Protein AF-Q1XD12-F1 (afdb_monomer_lite)

Radius of gyration: 28.05 Å; chains: 1; bounding box: 51×46×85 Å

Structure (mmCIF, N/CA/C/O backbone):
data_AF-Q1XD12-F1
#
_entry.id   AF-Q1XD12-F1
#
loop_
_atom_site.group_PDB
_atom_site.id
_atom_site.type_symbol
_atom_site.label_atom_id
_atom_site.label_alt_id
_atom_site.label_comp_id
_atom_site.label_asym_id
_atom_site.label_entity_id
_atom_site.label_seq_id
_atom_site.pdbx_PDB_ins_code
_atom_site.Cartn_x
_atom_site.Cartn_y
_atom_site.Cartn_z
_atom_site.occupancy
_atom_site.B_iso_or_equiv
_atom_site.auth_seq_id
_atom_site.auth_comp_id
_atom_site.auth_asym_id
_atom_site.auth_atom_id
_atom_site.pdbx_PDB_model_num
ATOM 1 N N . ASN A 1 1 ? -24.738 0.005 0.918 1.00 42.16 1 ASN A N 1
ATOM 2 C CA . ASN A 1 1 ? -23.272 0.077 1.083 1.00 42.16 1 ASN A CA 1
ATOM 3 C C . ASN A 1 1 ? -22.663 -1.077 0.315 1.00 42.16 1 ASN A C 1
ATOM 5 O O . ASN A 1 1 ? -23.170 -2.178 0.448 1.00 42.16 1 ASN A O 1
ATOM 9 N N . ASP A 1 2 ? -21.717 -0.746 -0.562 1.00 50.22 2 ASP A N 1
ATOM 10 C CA . ASP A 1 2 ? -21.024 -1.554 -1.585 1.00 50.22 2 ASP A CA 1
ATOM 11 C C . ASP A 1 2 ? -21.003 -3.092 -1.350 1.00 50.22 2 ASP A C 1
ATOM 13 O O . ASP A 1 2 ? -20.611 -3.512 -0.262 1.00 50.22 2 ASP A O 1
ATOM 17 N N . PRO A 1 3 ? -21.383 -3.948 -2.330 1.00 62.28 3 PRO A N 1
ATOM 18 C CA . PRO A 1 3 ? -21.314 -5.414 -2.201 1.00 62.28 3 PRO A CA 1
ATOM 19 C C . PRO A 1 3 ? -19.886 -5.969 -2.064 1.00 62.28 3 PRO A C 1
ATOM 21 O O . PRO A 1 3 ? -19.708 -7.170 -1.856 1.00 62.28 3 PRO A O 1
ATOM 24 N N . ASN A 1 4 ? -18.859 -5.132 -2.209 1.00 75.38 4 ASN A N 1
ATOM 25 C CA . ASN A 1 4 ? -17.476 -5.579 -2.214 1.00 75.38 4 ASN A CA 1
ATOM 26 C C . ASN A 1 4 ? -16.877 -5.664 -0.804 1.00 75.38 4 ASN A C 1
ATOM 28 O O . ASN A 1 4 ? -16.949 -4.736 0.002 1.00 75.38 4 ASN A O 1
ATOM 32 N N . ARG A 1 5 ? -16.224 -6.797 -0.531 1.00 88.25 5 ARG A N 1
ATOM 33 C CA . ARG A 1 5 ? -15.469 -7.061 0.698 1.00 88.25 5 ARG A CA 1
ATOM 34 C C . ARG A 1 5 ? -14.376 -6.007 0.907 1.00 88.25 5 ARG A C 1
ATOM 36 O O . ARG A 1 5 ? -13.633 -5.684 -0.018 1.00 88.25 5 ARG A O 1
ATOM 43 N N . THR A 1 6 ? -14.248 -5.512 2.135 1.00 92.88 6 THR A N 1
ATOM 44 C CA . THR A 1 6 ? -13.215 -4.542 2.530 1.00 92.88 6 THR A CA 1
ATOM 45 C C . THR A 1 6 ? -12.466 -5.028 3.766 1.00 92.88 6 THR A C 1
ATOM 47 O O . THR A 1 6 ? -13.024 -5.760 4.581 1.00 92.88 6 THR A O 1
ATOM 50 N N . ILE A 1 7 ? -11.220 -4.572 3.938 1.00 94.69 7 ILE A N 1
ATOM 51 C CA . ILE A 1 7 ? -10.398 -4.884 5.121 1.00 94.69 7 ILE A CA 1
ATOM 52 C C . ILE A 1 7 ? -11.093 -4.442 6.417 1.00 94.69 7 ILE A C 1
ATOM 54 O O . ILE A 1 7 ? -11.079 -5.160 7.409 1.00 94.69 7 ILE A O 1
ATOM 58 N N . GLU A 1 8 ? -11.744 -3.276 6.406 1.00 93.81 8 GLU A N 1
ATOM 59 C CA . GLU A 1 8 ? -12.495 -2.793 7.568 1.00 93.81 8 GLU A CA 1
ATOM 60 C C . GLU A 1 8 ? -13.734 -3.625 7.865 1.00 93.81 8 GLU A C 1
ATOM 62 O O . GLU A 1 8 ? -14.051 -3.815 9.032 1.00 93.81 8 GLU A O 1
ATOM 67 N N . GLY A 1 9 ? -14.432 -4.110 6.834 1.00 93.50 9 GLY A N 1
ATOM 68 C CA . GLY A 1 9 ? -15.583 -4.988 7.016 1.00 93.50 9 GLY A CA 1
ATOM 69 C C . GLY A 1 9 ? -15.190 -6.288 7.715 1.00 93.50 9 GLY A C 1
ATOM 70 O O . GLY A 1 9 ? -15.856 -6.687 8.667 1.00 93.50 9 GLY A O 1
ATOM 71 N N . ASP A 1 10 ? -14.077 -6.897 7.295 1.00 95.69 10 ASP A N 1
ATOM 72 C CA . ASP A 1 10 ? -13.543 -8.111 7.924 1.00 95.69 10 ASP A CA 1
ATOM 73 C C . ASP A 1 10 ? -13.095 -7.850 9.370 1.00 95.69 10 ASP A C 1
ATOM 75 O O . ASP A 1 10 ? -13.451 -8.607 10.270 1.00 95.69 10 ASP A O 1
ATOM 79 N N . LEU A 1 11 ? -12.372 -6.750 9.616 1.00 96.44 11 LEU A N 1
ATOM 80 C CA . LEU A 1 11 ? -11.939 -6.367 10.965 1.00 96.44 11 LEU A CA 1
ATOM 81 C C . LEU A 1 11 ? -13.118 -6.080 11.888 1.00 96.44 11 LEU A C 1
ATOM 83 O O . LEU A 1 11 ? -13.146 -6.554 13.019 1.00 96.44 11 LEU A O 1
ATOM 87 N N . PHE A 1 12 ? -14.104 -5.324 11.410 1.00 96.06 12 PHE A N 1
ATOM 88 C CA . PHE A 1 12 ? -15.275 -4.978 12.201 1.00 96.06 12 PHE A CA 1
ATOM 89 C C . PHE A 1 12 ? -16.089 -6.214 12.573 1.00 96.06 12 PHE A C 1
ATOM 91 O O . PHE A 1 12 ? -16.478 -6.354 13.730 1.00 96.06 12 PHE A O 1
ATOM 98 N N . ARG A 1 13 ? -16.284 -7.137 11.623 1.00 95.62 13 ARG A N 1
ATOM 99 C CA . ARG A 1 13 ? -16.932 -8.423 11.889 1.00 95.62 13 ARG A CA 1
ATOM 100 C C . ARG A 1 13 ? -16.155 -9.234 12.924 1.00 95.62 13 ARG A C 1
ATOM 102 O O . ARG A 1 13 ? -16.757 -9.660 13.899 1.00 95.62 13 ARG A O 1
ATOM 109 N N . ALA A 1 14 ? -14.835 -9.356 12.779 1.00 96.81 14 ALA A N 1
ATOM 110 C CA . ALA A 1 14 ? -14.008 -10.056 13.760 1.00 96.81 14 ALA A CA 1
ATOM 111 C C . ALA A 1 14 ? -14.145 -9.444 15.166 1.00 96.81 14 ALA A C 1
ATOM 113 O O . ALA A 1 14 ? -14.306 -10.173 16.137 1.00 96.81 14 ALA A O 1
ATOM 114 N N . PHE A 1 15 ? -14.166 -8.111 15.290 1.00 96.44 15 PHE A N 1
ATOM 115 C CA . PHE A 1 15 ? -14.375 -7.458 16.586 1.00 96.44 15 PHE A CA 1
ATOM 116 C C . PHE A 1 15 ? -15.761 -7.733 17.187 1.00 96.44 15 PHE A C 1
ATOM 118 O O . PHE A 1 15 ? -15.878 -7.811 18.409 1.00 96.44 15 PHE A O 1
ATOM 125 N N . VAL A 1 16 ? -16.807 -7.861 16.367 1.00 95.69 16 VAL A N 1
ATOM 126 C CA . VAL A 1 16 ? -18.150 -8.259 16.823 1.00 95.69 16 VAL A CA 1
ATOM 127 C C . VAL A 1 16 ? -18.140 -9.717 17.284 1.00 95.69 16 VAL A C 1
ATOM 129 O O . VAL A 1 16 ? -18.525 -9.995 18.418 1.00 95.69 16 VAL A O 1
ATOM 132 N N . ASP A 1 17 ? -17.625 -10.625 16.455 1.00 95.31 17 ASP A N 1
ATOM 133 C CA . ASP A 1 17 ? -17.630 -12.072 16.703 1.00 95.31 17 ASP A CA 1
ATOM 134 C C . ASP A 1 17 ? -16.838 -12.450 17.967 1.00 95.31 17 ASP A C 1
ATOM 136 O O . ASP A 1 17 ? -17.184 -13.392 18.683 1.00 95.31 17 ASP A O 1
ATOM 140 N N . THR A 1 18 ? -15.795 -11.686 18.304 1.00 95.56 18 THR A N 1
ATOM 141 C CA . THR A 1 18 ? -14.999 -11.911 19.519 1.00 95.56 18 THR A CA 1
ATOM 142 C C . THR A 1 18 ? -15.535 -11.193 20.757 1.00 95.56 18 THR A C 1
ATOM 144 O O . THR A 1 18 ? -14.944 -11.316 21.833 1.00 95.56 18 THR A O 1
ATOM 147 N N . GLY A 1 19 ? -16.633 -10.442 20.636 1.00 94.25 19 GLY A N 1
ATOM 148 C CA . GLY A 1 19 ? -17.222 -9.656 21.724 1.00 94.25 19 GLY A CA 1
ATOM 149 C C . GLY A 1 19 ?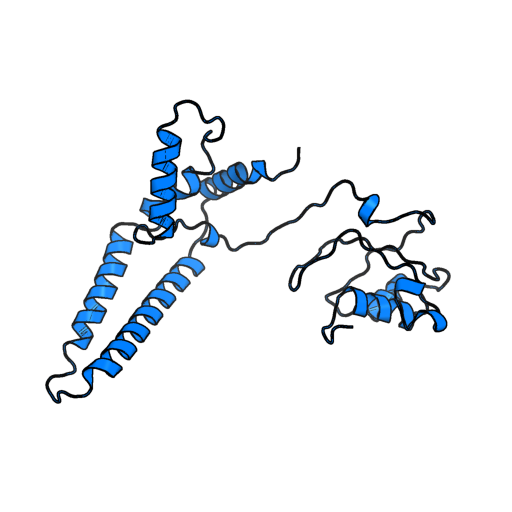 -16.466 -8.365 22.055 1.00 94.25 19 GLY A C 1
ATOM 150 O O . GLY A 1 19 ? -16.684 -7.779 23.113 1.00 94.25 19 GLY A O 1
ATOM 151 N N . GLY A 1 20 ? -15.580 -7.906 21.167 1.00 94.50 20 GLY A N 1
ATOM 152 C CA . GLY A 1 20 ? -14.931 -6.598 21.271 1.00 94.50 20 GLY A CA 1
ATOM 153 C C . GLY A 1 20 ? -15.879 -5.436 20.948 1.00 94.50 20 GLY A C 1
ATOM 154 O O . GLY A 1 20 ? -15.651 -4.310 21.390 1.00 94.50 20 GLY A O 1
ATOM 155 N N . ILE A 1 21 ? -16.968 -5.693 20.219 1.00 95.75 21 ILE A N 1
ATOM 156 C CA . ILE A 1 21 ? -18.039 -4.734 19.929 1.00 95.75 21 ILE A CA 1
ATOM 157 C C . ILE A 1 21 ? -19.368 -5.316 20.405 1.00 95.75 21 ILE A C 1
ATOM 159 O O . ILE A 1 21 ? -19.698 -6.458 20.105 1.00 95.75 21 ILE A O 1
ATOM 163 N N . ALA A 1 22 ? -20.138 -4.514 21.144 1.00 92.69 22 ALA A N 1
ATOM 164 C CA . ALA A 1 22 ? -21.465 -4.910 21.603 1.00 92.69 22 ALA A CA 1
ATOM 165 C C . ALA A 1 22 ? -22.422 -5.141 20.423 1.00 92.69 22 ALA A C 1
ATOM 167 O O . ALA A 1 22 ? -22.413 -4.373 19.462 1.00 92.69 22 ALA A O 1
ATOM 168 N N . GLU A 1 23 ? -23.314 -6.123 20.549 1.00 92.12 23 GLU A N 1
ATOM 169 C CA . GLU A 1 23 ? -24.278 -6.511 19.508 1.00 92.12 23 GLU A CA 1
ATOM 170 C C . GLU A 1 23 ? -25.138 -5.333 19.014 1.00 92.12 23 GLU A C 1
ATOM 172 O O . GLU A 1 23 ? -25.340 -5.163 17.816 1.00 92.12 23 GLU A O 1
ATOM 177 N N . MET A 1 24 ? -25.538 -4.425 19.912 1.00 94.31 24 MET A N 1
ATOM 178 C CA . MET A 1 24 ? -26.285 -3.205 19.555 1.00 94.31 24 MET A CA 1
ATOM 179 C C . MET A 1 24 ? -25.536 -2.227 18.630 1.00 94.31 24 MET A C 1
ATOM 181 O O . MET A 1 24 ? -26.151 -1.326 18.055 1.00 94.31 24 MET A O 1
ATOM 185 N N . ASN A 1 25 ? -24.214 -2.378 18.519 1.00 94.94 25 ASN A N 1
ATOM 186 C CA . ASN A 1 25 ? -23.343 -1.574 17.667 1.00 94.94 25 ASN A CA 1
ATOM 187 C C . ASN A 1 25 ? -22.850 -2.350 16.434 1.00 94.94 25 ASN A C 1
ATOM 189 O O . ASN A 1 25 ? -22.105 -1.782 15.640 1.00 94.94 25 ASN A O 1
ATOM 193 N N . ALA A 1 26 ? -23.222 -3.625 16.276 1.00 93.50 26 ALA A N 1
ATOM 194 C CA . ALA A 1 26 ? -22.682 -4.519 15.249 1.00 93.50 26 ALA A CA 1
ATOM 195 C C . ALA A 1 26 ? -23.167 -4.215 13.818 1.00 93.50 26 ALA A C 1
ATOM 197 O O . ALA A 1 26 ? -22.613 -4.727 12.848 1.00 93.50 26 ALA A O 1
ATOM 198 N N . ASP A 1 27 ? -24.193 -3.385 13.668 1.00 92.50 27 ASP A N 1
ATOM 199 C CA . ASP A 1 27 ? -24.810 -3.022 12.392 1.00 92.50 27 ASP A CA 1
ATOM 200 C C . ASP A 1 27 ? -24.139 -1.822 11.700 1.00 92.50 27 ASP A C 1
ATOM 202 O O . ASP A 1 27 ? -24.200 -1.713 10.474 1.00 92.50 27 ASP A O 1
ATOM 206 N N . ASP A 1 28 ? -23.486 -0.927 12.451 1.00 91.06 28 ASP A N 1
ATOM 207 C CA . ASP A 1 28 ? -22.822 0.257 11.892 1.00 91.06 28 ASP A CA 1
ATOM 208 C C . ASP A 1 28 ? -21.490 0.576 12.604 1.00 91.06 28 ASP A C 1
ATOM 210 O O . ASP A 1 28 ? -21.491 1.020 13.759 1.00 91.06 28 ASP A O 1
ATOM 214 N N . PRO A 1 29 ? -20.340 0.485 11.901 1.00 91.62 29 PRO A N 1
ATOM 215 C CA . PRO A 1 29 ? -19.032 0.870 12.432 1.00 91.62 29 PRO A CA 1
ATOM 216 C C . PRO A 1 29 ? -18.934 2.290 12.988 1.00 91.62 29 PRO A C 1
ATOM 218 O O . PRO A 1 29 ? -18.086 2.572 13.846 1.00 91.62 29 PRO A O 1
ATOM 221 N N . LYS A 1 30 ? -19.806 3.203 12.549 1.00 91.62 30 LYS A N 1
ATOM 222 C CA . LYS A 1 30 ? -19.863 4.568 13.082 1.00 91.62 30 LYS A CA 1
ATOM 223 C C . LYS A 1 30 ? -20.296 4.600 14.546 1.00 91.62 30 LYS A C 1
ATOM 225 O O . LYS A 1 30 ? -19.805 5.458 15.282 1.00 91.62 30 LYS A O 1
ATOM 230 N N . LYS A 1 31 ? -21.126 3.654 15.004 1.00 94.62 31 LYS A N 1
ATOM 231 C CA . LYS A 1 31 ? -21.544 3.552 16.417 1.00 94.62 31 LYS A CA 1
ATOM 232 C C . LYS A 1 31 ? -20.355 3.285 17.344 1.00 94.62 31 LYS A C 1
ATOM 234 O O . LYS A 1 31 ? -20.288 3.836 18.442 1.00 94.62 31 LYS A O 1
ATOM 239 N N . SER A 1 32 ? -19.350 2.564 16.848 1.00 94.62 32 SER A N 1
ATOM 240 C CA . SER A 1 32 ? -18.081 2.312 17.547 1.00 94.62 32 SER A CA 1
ATOM 241 C C . SER A 1 32 ? -16.990 3.340 17.230 1.00 94.62 32 SER A C 1
ATOM 243 O O . SER A 1 32 ? -15.851 3.182 17.662 1.00 94.62 32 SER A O 1
ATOM 245 N N . SER A 1 33 ? -17.318 4.426 16.519 1.00 93.94 33 SER A N 1
ATOM 246 C CA . SER A 1 33 ? -16.378 5.501 16.168 1.00 93.94 33 SER A CA 1
ATOM 247 C C . SER A 1 33 ? -15.138 5.009 15.403 1.00 93.94 33 SER A C 1
ATOM 249 O O . SER A 1 33 ? -14.038 5.512 15.636 1.00 93.94 33 SER A O 1
ATOM 251 N N . LEU A 1 34 ? -15.310 4.037 14.496 1.00 94.94 34 LEU A N 1
ATOM 252 C CA . LEU A 1 34 ? -14.207 3.489 13.705 1.00 94.94 34 LEU A CA 1
ATOM 253 C C . LEU A 1 34 ? -13.581 4.563 12.797 1.00 94.94 34 LEU A C 1
ATOM 255 O O . LEU A 1 34 ? -14.244 5.163 11.950 1.00 94.94 34 LEU A O 1
ATOM 259 N N . ASN A 1 35 ? -12.283 4.794 12.972 1.00 94.88 35 ASN A N 1
ATOM 260 C CA . ASN A 1 35 ? -11.436 5.691 12.193 1.00 94.88 35 ASN A CA 1
ATOM 261 C C . ASN A 1 35 ? -10.139 4.978 11.786 1.00 94.88 35 ASN A C 1
ATOM 263 O O . ASN A 1 35 ? -9.759 3.966 12.364 1.00 94.88 35 ASN A O 1
ATOM 267 N N . ARG A 1 36 ? -9.437 5.538 10.796 1.00 94.88 36 ARG A N 1
ATOM 268 C CA . ARG A 1 36 ? -8.236 4.956 10.168 1.00 94.88 36 ARG A CA 1
ATOM 269 C C . ARG A 1 36 ? -7.196 6.030 9.852 1.00 94.88 36 ARG A C 1
ATOM 271 O O . ARG A 1 36 ? -7.580 7.120 9.414 1.00 94.88 36 ARG A O 1
ATOM 278 N N . ALA A 1 37 ? -5.912 5.716 10.003 1.00 96.31 37 ALA A N 1
ATOM 279 C CA . ALA A 1 37 ? -4.811 6.601 9.619 1.00 96.31 37 ALA A CA 1
ATOM 280 C C . ALA A 1 37 ? -4.762 6.815 8.103 1.00 96.31 37 ALA A C 1
ATOM 282 O O . ALA A 1 37 ? -4.677 7.956 7.638 1.00 96.31 37 ALA A O 1
ATOM 283 N N . ALA A 1 38 ? -4.866 5.723 7.340 1.00 94.81 38 ALA A N 1
ATOM 284 C CA . ALA A 1 38 ? -4.830 5.727 5.884 1.00 94.81 38 ALA A CA 1
ATOM 285 C C . ALA A 1 38 ? -6.038 4.990 5.289 1.00 94.81 38 ALA A C 1
ATOM 287 O O . ALA A 1 38 ? -6.487 3.960 5.804 1.00 94.81 38 ALA A O 1
ATOM 288 N N . ARG A 1 39 ? -6.566 5.535 4.189 1.00 93.12 39 ARG A N 1
ATOM 289 C CA . ARG A 1 39 ? -7.458 4.806 3.282 1.00 93.12 39 ARG A CA 1
ATOM 290 C C . ARG A 1 39 ? -6.576 4.245 2.173 1.00 93.12 39 ARG A C 1
ATOM 292 O O . ARG A 1 39 ? -5.845 5.015 1.563 1.00 93.12 39 ARG A O 1
ATOM 299 N N . THR A 1 40 ? -6.622 2.938 1.964 1.00 93.25 40 THR A N 1
ATOM 300 C CA . THR A 1 40 ? -5.904 2.267 0.880 1.00 93.25 40 THR A CA 1
ATOM 301 C C . THR A 1 40 ? -6.877 1.963 -0.247 1.00 93.25 40 THR A C 1
ATOM 303 O O . THR A 1 40 ? -8.023 1.578 0.008 1.00 93.25 40 THR A O 1
ATOM 306 N N . ASP A 1 41 ? -6.427 2.150 -1.483 1.00 92.25 41 ASP A N 1
ATOM 307 C CA . ASP A 1 41 ? -7.223 1.819 -2.659 1.00 92.25 41 ASP A CA 1
ATOM 308 C C . ASP A 1 41 ? -7.314 0.302 -2.863 1.00 92.25 41 ASP A C 1
ATOM 310 O O . ASP A 1 41 ? -6.639 -0.506 -2.214 1.00 92.25 41 ASP A O 1
ATOM 314 N N . ARG A 1 42 ? -8.186 -0.106 -3.784 1.00 90.38 42 ARG A N 1
ATOM 315 C CA . ARG A 1 42 ? -8.375 -1.514 -4.129 1.00 90.38 42 ARG A CA 1
ATOM 316 C C . ARG A 1 42 ? -7.060 -2.126 -4.624 1.00 90.38 42 ARG A C 1
ATOM 318 O O . ARG A 1 42 ? -6.464 -1.632 -5.572 1.00 90.38 42 ARG A O 1
ATOM 325 N N . GLY A 1 43 ? -6.665 -3.246 -4.019 1.00 90.81 43 GLY A N 1
ATOM 326 C CA . GLY A 1 43 ? -5.441 -3.974 -4.374 1.00 90.81 43 GLY A CA 1
ATOM 327 C C . GLY A 1 43 ? -4.171 -3.457 -3.693 1.00 90.81 43 GLY A C 1
ATOM 328 O O . GLY A 1 43 ? -3.123 -4.070 -3.852 1.00 90.81 43 GLY A O 1
ATOM 329 N N . VAL A 1 44 ? -4.252 -2.377 -2.909 1.00 94.81 44 VAL A N 1
ATOM 330 C CA . VAL A 1 44 ? -3.115 -1.862 -2.138 1.00 94.81 44 VAL A CA 1
ATOM 331 C C . VAL A 1 44 ? -2.962 -2.650 -0.835 1.00 94.81 44 VAL A C 1
ATOM 333 O O . VAL A 1 44 ? -3.930 -2.869 -0.103 1.00 94.81 44 VAL A O 1
ATOM 336 N N . HIS A 1 45 ? -1.727 -3.050 -0.538 1.00 94.62 45 HIS A N 1
ATOM 337 C CA . HIS A 1 45 ? -1.353 -3.704 0.713 1.00 94.62 45 HIS A CA 1
ATOM 338 C C . HIS A 1 45 ? -0.986 -2.677 1.791 1.00 94.62 45 HIS A C 1
ATOM 340 O O . HIS A 1 45 ? -0.645 -1.534 1.495 1.00 94.62 45 HIS A O 1
ATOM 346 N N . ALA A 1 46 ? -1.015 -3.097 3.054 1.00 95.75 46 ALA A N 1
ATOM 347 C CA . ALA A 1 46 ? -0.502 -2.305 4.162 1.00 95.75 46 ALA A CA 1
ATOM 348 C C . ALA A 1 46 ? 0.239 -3.221 5.136 1.00 95.75 46 ALA A C 1
ATOM 350 O O . ALA A 1 46 ? -0.374 -4.103 5.732 1.00 95.75 46 ALA A O 1
ATOM 351 N N . ALA A 1 47 ? 1.543 -2.994 5.305 1.00 94.12 47 ALA A N 1
ATOM 352 C CA . ALA A 1 47 ? 2.319 -3.674 6.341 1.00 94.12 47 ALA A CA 1
ATOM 353 C C . ALA A 1 47 ? 1.876 -3.219 7.741 1.00 94.12 47 ALA A C 1
ATOM 355 O O . ALA A 1 47 ? 1.710 -4.032 8.645 1.00 94.12 47 ALA A O 1
ATOM 356 N N . CYS A 1 48 ? 1.619 -1.915 7.894 1.00 93.25 48 CYS A N 1
ATOM 357 C CA . CYS A 1 48 ? 1.091 -1.323 9.114 1.00 93.25 48 CYS A CA 1
ATOM 358 C C . CYS A 1 48 ? 0.066 -0.240 8.764 1.00 93.25 48 CYS A C 1
ATOM 360 O O . CYS A 1 48 ? 0.367 0.718 8.053 1.00 93.25 48 CYS A O 1
ATOM 362 N N . ASN A 1 49 ? -1.158 -0.390 9.266 1.00 95.81 49 ASN A N 1
ATOM 363 C CA . ASN A 1 49 ? -2.163 0.666 9.277 1.00 95.81 49 ASN A CA 1
ATOM 364 C C . ASN A 1 49 ? -2.719 0.775 10.697 1.00 95.81 49 ASN A C 1
ATOM 366 O O . ASN A 1 49 ? -2.799 -0.218 11.418 1.00 95.81 49 ASN A O 1
ATOM 370 N N . VAL A 1 50 ? -3.111 1.981 11.092 1.00 96.75 50 VAL A N 1
ATOM 371 C CA . VAL A 1 50 ? -3.609 2.259 12.439 1.00 96.75 50 VAL A CA 1
ATOM 372 C C . VAL A 1 50 ? -5.092 2.571 12.365 1.00 96.75 50 VAL A C 1
ATOM 374 O O . VAL A 1 50 ? -5.525 3.459 11.627 1.00 96.75 50 VAL A O 1
ATOM 377 N N . LEU A 1 51 ? -5.868 1.849 13.163 1.00 96.38 51 LEU A N 1
ATOM 378 C CA . LEU A 1 51 ? -7.296 2.064 13.349 1.00 96.38 51 LEU A CA 1
ATOM 379 C C . LEU A 1 51 ? -7.538 2.586 14.764 1.00 96.38 51 LEU A C 1
ATOM 381 O O . LEU A 1 51 ? -6.813 2.237 15.693 1.00 96.38 51 LEU A O 1
ATOM 385 N N . SER A 1 52 ? -8.572 3.403 14.937 1.00 96.56 52 SER A N 1
ATOM 386 C CA . SER A 1 52 ? -9.116 3.706 16.259 1.00 96.56 52 SER A CA 1
ATOM 387 C C . SER A 1 52 ? -10.602 3.416 16.280 1.00 96.56 52 SER A C 1
ATOM 389 O O . SER A 1 52 ? -11.308 3.654 15.306 1.00 96.56 52 SER A O 1
ATOM 391 N N . LEU A 1 53 ? -11.068 2.860 17.389 1.00 96.38 53 LEU A N 1
ATOM 392 C CA . LEU A 1 53 ? -12.464 2.541 17.636 1.00 96.38 53 LEU A CA 1
ATOM 393 C C . LEU A 1 53 ? -12.670 2.345 19.137 1.00 96.38 53 LEU A C 1
ATOM 395 O O . LEU A 1 53 ? -11.716 2.170 19.897 1.00 96.38 53 LEU A O 1
ATOM 399 N N . LYS A 1 54 ? -13.927 2.365 19.565 1.00 94.88 54 LYS A N 1
ATOM 400 C CA . LYS A 1 54 ? -14.323 1.957 20.910 1.00 94.88 54 LYS A CA 1
ATOM 401 C C . LYS A 1 54 ? -14.452 0.438 20.924 1.00 94.88 54 LYS A C 1
ATOM 403 O O . LYS A 1 54 ? -15.278 -0.108 20.198 1.00 94.88 54 LYS A O 1
ATOM 408 N N . LEU A 1 55 ? -13.631 -0.205 21.745 1.00 94.69 55 LEU A N 1
ATOM 409 C CA . LEU A 1 55 ? -13.571 -1.654 21.897 1.00 94.69 55 LEU A CA 1
ATOM 410 C C . LEU A 1 55 ? -13.756 -2.012 23.376 1.00 94.69 55 LEU A C 1
ATOM 412 O O . LEU A 1 55 ? -13.264 -1.294 24.248 1.00 94.69 55 LEU A O 1
ATOM 416 N N . ILE A 1 56 ? -14.451 -3.112 23.643 1.00 94.56 56 ILE A N 1
ATOM 417 C CA . ILE A 1 56 ? -14.511 -3.769 24.951 1.00 94.56 56 ILE A CA 1
ATOM 418 C C . ILE A 1 56 ? -13.233 -4.603 25.067 1.00 94.56 56 ILE A C 1
ATOM 420 O O . ILE A 1 56 ? -13.061 -5.565 24.322 1.00 94.56 56 ILE A O 1
ATOM 424 N N . ILE A 1 57 ? -12.310 -4.201 25.940 1.00 90.50 57 ILE A N 1
ATOM 425 C CA . ILE A 1 57 ? -10.945 -4.763 26.011 1.00 90.50 57 ILE A CA 1
ATOM 426 C C . ILE A 1 57 ? -10.735 -5.694 27.205 1.00 90.50 57 ILE A C 1
ATOM 428 O O . ILE A 1 57 ? -9.686 -6.315 27.325 1.00 90.50 57 ILE A O 1
ATOM 432 N N . GLU A 1 58 ? -11.722 -5.799 28.089 1.00 88.44 58 GLU A N 1
ATOM 433 C CA . GLU A 1 58 ? -11.674 -6.595 29.315 1.00 88.44 58 GLU A CA 1
ATOM 434 C C . GLU A 1 58 ? -11.776 -8.108 29.050 1.00 88.44 58 GLU A C 1
ATOM 436 O O . GLU A 1 58 ? -11.626 -8.915 29.966 1.00 88.44 58 GLU A O 1
ATOM 441 N N . GLN A 1 59 ? -12.029 -8.503 27.799 1.00 82.69 59 GLN A N 1
ATOM 442 C CA . GLN A 1 59 ? -12.107 -9.901 27.391 1.00 82.69 59 GLN A CA 1
ATOM 443 C C . GLN A 1 59 ? -10.713 -10.554 27.417 1.00 82.69 59 GLN A C 1
ATOM 445 O O . GLN A 1 59 ? -9.770 -10.004 26.837 1.00 82.69 59 GLN A O 1
ATOM 450 N N . PRO A 1 60 ? -10.557 -11.743 28.026 1.00 88.00 60 PRO A N 1
ATOM 451 C CA . PRO A 1 60 ? -9.284 -12.452 28.017 1.00 88.00 60 PRO A CA 1
ATOM 452 C C . PRO A 1 60 ? -8.891 -12.826 26.584 1.00 88.00 60 PRO A C 1
ATOM 454 O O . PRO A 1 60 ? -9.740 -13.216 25.776 1.00 88.00 60 PRO A O 1
ATOM 457 N N . ASN A 1 61 ? -7.596 -12.707 26.279 1.00 92.88 61 ASN A N 1
ATOM 458 C CA . ASN A 1 61 ? -6.991 -13.100 25.001 1.00 92.88 61 ASN A CA 1
ATOM 459 C C . ASN A 1 61 ? -7.679 -12.496 23.764 1.00 92.88 61 ASN A C 1
ATOM 461 O O . ASN A 1 61 ? -7.721 -13.103 22.695 1.00 92.88 61 ASN A O 1
ATOM 465 N N . LEU A 1 62 ? -8.232 -11.284 23.893 1.00 93.19 62 LEU A N 1
ATOM 466 C CA . LEU A 1 62 ? -8.997 -10.638 22.826 1.00 93.19 62 LEU A CA 1
ATOM 467 C C . LEU A 1 62 ? -8.209 -10.537 21.510 1.00 93.19 62 LEU A C 1
ATOM 469 O O . LEU A 1 62 ? -8.758 -10.808 20.448 1.00 93.19 62 LEU A O 1
ATOM 473 N N . LEU A 1 63 ? -6.922 -10.183 21.576 1.00 95.62 63 LEU A N 1
ATOM 474 C CA . LEU A 1 63 ? -6.064 -10.049 20.396 1.00 95.62 63 LEU A CA 1
ATOM 475 C C . LEU A 1 63 ? -5.906 -11.369 19.623 1.00 95.62 63 LEU A C 1
ATOM 477 O O . LEU A 1 63 ? -5.966 -11.373 18.395 1.00 95.62 63 LEU A O 1
ATOM 481 N N . GLU A 1 64 ? -5.707 -12.476 20.336 1.00 97.00 64 GLU A N 1
ATOM 482 C CA . GLU A 1 64 ? -5.551 -13.811 19.748 1.00 97.00 64 GLU A CA 1
ATOM 483 C C . GLU A 1 64 ? -6.852 -14.236 19.069 1.00 97.00 64 GLU A C 1
ATOM 485 O O . GLU A 1 64 ? -6.855 -14.536 17.878 1.00 97.00 64 GLU A O 1
ATOM 490 N N . ARG A 1 65 ? -7.977 -14.109 19.780 1.00 97.12 65 ARG A N 1
ATOM 491 C CA . ARG A 1 65 ? -9.312 -14.430 19.259 1.00 97.12 65 ARG A CA 1
ATOM 492 C C . ARG A 1 65 ? -9.674 -13.604 18.023 1.00 97.12 65 ARG A C 1
ATOM 494 O O . ARG A 1 65 ? -10.280 -14.125 17.092 1.00 97.12 65 ARG A O 1
ATOM 501 N N . ILE A 1 66 ? -9.297 -12.321 17.991 1.00 97.56 66 ILE A N 1
ATOM 502 C CA . ILE A 1 66 ? -9.492 -11.465 16.809 1.00 97.56 66 ILE A CA 1
ATOM 503 C C . ILE A 1 66 ? -8.699 -12.016 15.627 1.00 97.56 66 ILE A C 1
ATOM 505 O O . ILE A 1 66 ? -9.240 -12.134 14.534 1.00 97.56 66 ILE A O 1
ATOM 509 N N . ASN A 1 67 ? -7.428 -12.364 15.832 1.00 98.06 67 ASN A N 1
ATOM 510 C CA . ASN A 1 67 ? -6.591 -12.911 14.768 1.00 98.06 67 ASN A CA 1
ATOM 511 C C . ASN A 1 67 ? -7.060 -14.294 14.285 1.00 98.06 67 ASN A C 1
ATOM 513 O O . ASN A 1 67 ? -6.919 -14.580 13.098 1.00 98.06 67 ASN A O 1
ATOM 517 N N . GLU A 1 68 ? -7.648 -15.117 15.157 1.00 97.69 68 GLU A N 1
ATOM 518 C CA . GLU A 1 68 ? -8.282 -16.396 14.796 1.00 97.69 68 GLU A CA 1
ATOM 519 C C . GLU A 1 68 ? -9.546 -16.208 13.944 1.00 97.69 68 GLU A C 1
ATOM 521 O O . GLU A 1 68 ? -9.795 -16.990 13.029 1.00 97.69 68 GLU A O 1
ATOM 526 N N . ALA A 1 69 ? -10.326 -15.155 14.207 1.00 97.31 69 ALA A N 1
ATOM 527 C CA . ALA A 1 69 ? -11.509 -14.804 13.420 1.00 97.31 69 ALA A CA 1
ATOM 528 C C . ALA A 1 69 ? -11.171 -14.118 12.078 1.00 97.31 69 ALA A C 1
ATOM 530 O O . ALA A 1 69 ? -12.041 -13.964 11.218 1.00 97.31 69 ALA A O 1
ATOM 531 N N . LEU A 1 70 ? -9.919 -13.690 11.884 1.00 98.00 70 LEU A N 1
ATOM 532 C CA . LEU A 1 70 ? -9.461 -13.004 10.679 1.00 98.00 70 LEU A CA 1
ATOM 533 C C . LEU A 1 70 ? -8.841 -13.968 9.655 1.00 98.00 70 LEU A C 1
ATOM 535 O O . LEU A 1 70 ? -8.124 -14.905 10.015 1.00 98.00 70 LEU A O 1
ATOM 539 N N . PRO A 1 71 ? -9.014 -13.698 8.346 1.00 96.50 71 PRO A N 1
ATOM 540 C CA . PRO A 1 71 ? -8.310 -14.438 7.301 1.00 96.50 71 PRO A CA 1
ATOM 541 C C . PRO A 1 71 ? -6.794 -14.289 7.462 1.00 96.50 71 PRO A C 1
ATOM 543 O O . PRO A 1 71 ? -6.324 -13.262 7.944 1.00 96.50 71 PRO A O 1
ATOM 546 N N . GLU A 1 72 ? -6.018 -15.257 6.971 1.00 96.06 72 GLU A N 1
ATOM 547 C CA . GLU A 1 72 ? -4.551 -15.266 7.110 1.00 96.06 72 GLU A CA 1
ATOM 548 C C . GLU A 1 72 ? -3.859 -13.985 6.619 1.00 96.06 72 GLU A C 1
ATOM 550 O O . GLU A 1 72 ? -2.858 -13.544 7.178 1.00 96.06 72 GLU A O 1
ATOM 555 N N . THR A 1 73 ? -4.453 -13.331 5.623 1.00 95.75 73 THR A N 1
ATOM 556 C CA . THR A 1 73 ? -3.956 -12.098 5.008 1.00 95.75 73 THR A CA 1
ATOM 557 C C . THR A 1 73 ? -4.160 -10.833 5.848 1.00 95.75 73 THR A C 1
ATOM 559 O O . THR A 1 73 ? -3.688 -9.771 5.448 1.00 95.75 73 THR A O 1
ATOM 562 N N . ILE A 1 74 ? -4.907 -10.890 6.958 1.00 97.44 74 ILE A N 1
ATOM 563 C CA . ILE A 1 74 ? -5.174 -9.744 7.840 1.00 97.44 74 ILE A CA 1
ATOM 564 C C . ILE A 1 74 ? -4.760 -10.117 9.261 1.00 97.44 74 ILE A C 1
ATOM 566 O O . ILE A 1 74 ? -5.197 -11.131 9.805 1.00 97.44 74 ILE A O 1
ATOM 570 N N . ARG A 1 75 ? -3.929 -9.276 9.879 1.00 97.69 75 ARG A N 1
ATOM 571 C CA . ARG A 1 75 ? -3.450 -9.477 11.249 1.00 97.69 75 ARG A CA 1
ATOM 572 C C . ARG A 1 75 ? -3.488 -8.182 12.045 1.00 97.69 75 ARG A C 1
ATOM 574 O O . ARG A 1 75 ? -3.100 -7.124 11.550 1.00 97.69 75 ARG A O 1
ATOM 581 N N . VAL A 1 76 ? -3.935 -8.283 13.292 1.00 97.31 76 VAL A N 1
ATOM 582 C CA . VAL A 1 76 ? -3.842 -7.230 14.303 1.00 97.31 76 VAL A CA 1
ATOM 583 C C . VAL A 1 76 ? -2.604 -7.504 15.145 1.00 97.31 76 VAL A C 1
ATOM 585 O O . VAL A 1 76 ? -2.476 -8.563 15.753 1.00 97.31 76 VAL A O 1
ATOM 588 N N . TRP A 1 77 ? -1.689 -6.540 15.168 1.00 96.62 77 TRP A N 1
ATOM 589 C CA . TRP A 1 77 ? -0.392 -6.671 15.836 1.00 96.62 77 TRP A CA 1
ATOM 590 C C . TRP A 1 77 ? -0.466 -6.331 17.326 1.00 96.62 77 TRP A C 1
ATOM 592 O O . TRP A 1 77 ? 0.283 -6.869 18.132 1.00 96.62 77 TRP A O 1
ATOM 602 N N . GLY A 1 78 ? -1.375 -5.432 17.699 1.00 95.12 78 GLY A N 1
ATOM 603 C CA . GLY A 1 78 ? -1.548 -5.001 19.075 1.00 95.12 78 GLY A CA 1
ATOM 604 C C . GLY A 1 78 ? -2.754 -4.088 19.239 1.00 95.12 78 GLY A C 1
ATOM 605 O O . GLY A 1 78 ? -3.273 -3.526 18.273 1.00 95.12 78 GLY A O 1
ATOM 606 N N . ILE A 1 79 ? -3.194 -3.951 20.485 1.00 95.25 79 ILE A N 1
ATOM 607 C CA . ILE A 1 79 ? -4.288 -3.071 20.895 1.00 95.25 79 ILE A CA 1
ATOM 608 C C . ILE A 1 79 ? -3.749 -2.204 22.028 1.00 95.25 79 ILE A C 1
ATOM 610 O O . ILE A 1 79 ? -3.204 -2.721 23.000 1.00 95.25 79 ILE A O 1
ATOM 614 N N . SER A 1 80 ? -3.893 -0.886 21.905 1.00 94.38 80 SER A N 1
ATOM 615 C CA . SER A 1 80 ? -3.458 0.066 22.927 1.00 94.38 80 SER A CA 1
ATOM 616 C C . SER A 1 80 ? -4.577 1.044 23.250 1.00 94.38 80 SER A C 1
ATOM 618 O O . SER A 1 80 ? -5.293 1.512 22.361 1.00 94.38 80 SER A O 1
ATOM 620 N N . ARG A 1 81 ? -4.746 1.349 24.538 1.00 95.31 81 ARG A N 1
ATOM 621 C CA . ARG A 1 81 ? -5.755 2.299 25.006 1.00 95.31 81 ARG A CA 1
ATOM 622 C C . ARG A 1 81 ? -5.267 3.724 24.762 1.00 95.31 81 ARG A C 1
ATOM 624 O O . ARG A 1 81 ? -4.205 4.110 25.238 1.00 95.31 81 ARG A O 1
ATOM 631 N N . THR A 1 82 ? -6.078 4.525 24.080 1.00 95.44 82 THR A N 1
ATOM 632 C CA . THR A 1 82 ? -5.764 5.922 23.748 1.00 95.44 82 THR A CA 1
ATOM 633 C C . THR A 1 82 ? -6.706 6.907 24.443 1.00 95.44 82 THR A C 1
ATOM 635 O O . THR A 1 82 ? -7.686 6.530 25.093 1.00 95.44 82 THR A O 1
ATOM 638 N N . LEU A 1 83 ? -6.432 8.204 24.278 1.00 95.62 83 LEU A N 1
ATOM 639 C CA . LEU A 1 83 ? -7.355 9.279 24.648 1.00 95.62 83 LEU A CA 1
ATOM 640 C C . LEU A 1 83 ? -8.660 9.180 23.842 1.00 95.62 83 LEU A C 1
ATOM 642 O O . LEU A 1 83 ? -8.659 8.741 22.692 1.00 95.62 83 LEU A O 1
ATOM 646 N N . LYS A 1 84 ? -9.772 9.663 24.413 1.00 93.31 84 LYS A N 1
ATOM 647 C CA . LYS A 1 84 ? -11.086 9.680 23.734 1.00 93.31 84 LYS A CA 1
ATOM 648 C C . LYS A 1 84 ? -11.094 10.521 22.451 1.00 93.31 84 LYS A C 1
ATOM 650 O O . LYS A 1 84 ? -11.878 10.240 21.554 1.00 93.31 84 LYS A O 1
ATOM 655 N N . SER A 1 85 ? -10.254 11.553 22.384 1.00 94.12 85 SER A N 1
ATOM 656 C CA . SER A 1 85 ? -10.112 12.455 21.236 1.00 94.12 85 SER A CA 1
ATOM 657 C C . SER A 1 85 ? -9.134 11.950 20.172 1.00 94.12 85 SER A C 1
ATOM 659 O O . SER A 1 85 ? -8.948 12.621 19.158 1.00 94.12 85 SER A O 1
ATOM 661 N N . PHE A 1 86 ? -8.490 10.798 20.385 1.00 95.94 86 PHE A N 1
ATOM 662 C CA . PHE A 1 86 ? -7.497 10.282 19.453 1.00 95.94 86 PHE A CA 1
ATOM 663 C C . PHE A 1 86 ? -8.136 9.924 18.105 1.00 95.94 86 PHE A C 1
ATOM 665 O O . PHE A 1 86 ? -9.013 9.059 18.018 1.00 95.94 86 PHE A O 1
ATOM 672 N N . ASN A 1 87 ? -7.654 10.565 17.041 1.00 95.62 87 ASN A N 1
ATOM 673 C CA . ASN A 1 87 ? -8.006 10.230 15.669 1.00 95.62 87 ASN A CA 1
ATOM 674 C C . ASN A 1 87 ? -6.724 9.944 14.872 1.00 95.62 87 ASN A C 1
ATOM 676 O O . ASN A 1 87 ? -5.953 10.871 14.614 1.00 95.62 87 ASN A O 1
ATOM 680 N N . PRO A 1 88 ? -6.499 8.696 14.429 1.00 96.12 88 PRO A N 1
ATOM 681 C CA . PRO A 1 88 ? -5.259 8.301 13.774 1.00 96.12 88 PRO A CA 1
ATOM 682 C C . PRO A 1 88 ? -5.055 9.007 12.431 1.00 96.12 88 PRO A C 1
ATOM 684 O O . PRO A 1 88 ? -3.937 9.061 11.939 1.00 96.12 88 PRO A O 1
ATOM 687 N N . ARG A 1 89 ? -6.106 9.575 11.820 1.00 95.00 89 ARG A N 1
ATOM 688 C CA . ARG A 1 89 ? -5.967 10.373 10.596 1.00 95.00 89 ARG A CA 1
ATOM 689 C C . ARG A 1 89 ? -5.322 11.727 10.863 1.00 95.00 89 ARG A C 1
ATOM 691 O O . ARG A 1 89 ? -4.502 12.149 10.059 1.00 95.00 89 ARG A O 1
ATOM 698 N N . THR A 1 90 ? -5.747 12.413 11.924 1.00 95.44 90 THR A N 1
ATOM 699 C CA . THR A 1 90 ? -5.328 13.795 12.213 1.00 95.44 90 THR A CA 1
ATOM 700 C C . THR A 1 90 ? -4.086 13.855 13.093 1.00 95.44 90 THR A C 1
ATOM 702 O O . THR A 1 90 ? -3.369 14.840 13.036 1.00 95.44 90 THR A O 1
ATOM 705 N N . PHE A 1 91 ? -3.833 12.817 13.894 1.00 95.69 91 PHE A N 1
ATOM 706 C CA . PHE A 1 91 ? -2.618 12.677 14.706 1.00 95.69 91 PHE A CA 1
ATOM 707 C C . PHE A 1 91 ? -1.437 12.076 13.927 1.00 95.69 91 PHE A C 1
ATOM 709 O O . PHE A 1 91 ? -0.338 11.986 14.457 1.00 95.69 91 PHE A O 1
ATOM 716 N N . CYS A 1 92 ? -1.657 11.610 12.697 1.00 94.38 92 CYS A N 1
ATOM 717 C CA . CYS A 1 92 ? -0.597 11.070 11.852 1.00 94.38 92 CYS A CA 1
ATOM 718 C C . CYS A 1 92 ? 0.191 12.219 11.213 1.00 94.38 92 CYS A C 1
ATOM 720 O O . CYS A 1 92 ? -0.370 12.986 10.434 1.00 94.38 92 CYS A O 1
ATOM 722 N N . GLU A 1 93 ? 1.482 12.303 11.534 1.00 92.88 93 GLU A N 1
ATOM 723 C CA . GLU A 1 93 ? 2.398 13.319 10.996 1.00 92.88 93 GLU A CA 1
ATOM 724 C C . GLU A 1 93 ? 2.956 12.916 9.628 1.00 92.88 93 GLU A C 1
ATOM 726 O O . GLU A 1 93 ? 2.968 13.714 8.696 1.00 92.88 93 GLU A O 1
ATOM 731 N N . ALA A 1 94 ? 3.356 11.650 9.485 1.00 91.75 94 ALA A N 1
ATOM 732 C CA . ALA A 1 94 ? 3.939 11.119 8.261 1.00 91.75 94 ALA A CA 1
ATOM 733 C C . ALA A 1 94 ? 3.421 9.711 7.946 1.00 91.75 94 ALA A C 1
ATOM 735 O O . ALA A 1 94 ? 2.966 8.970 8.822 1.00 91.75 94 ALA A O 1
ATOM 736 N N . ARG A 1 95 ? 3.499 9.343 6.665 1.00 91.06 95 ARG A N 1
ATOM 737 C CA . ARG A 1 95 ? 3.197 8.002 6.153 1.00 91.06 95 ARG A CA 1
ATOM 738 C C . ARG A 1 95 ? 4.327 7.585 5.227 1.00 91.06 95 ARG A C 1
ATOM 740 O O . ARG A 1 95 ? 4.739 8.377 4.387 1.00 91.06 95 ARG A O 1
ATOM 747 N N . ILE A 1 96 ? 4.778 6.345 5.363 1.00 91.19 96 ILE A N 1
ATOM 748 C CA . ILE A 1 96 ? 5.810 5.761 4.507 1.00 91.19 96 ILE A CA 1
ATOM 749 C C . ILE A 1 96 ? 5.134 4.713 3.627 1.00 91.19 96 ILE A C 1
ATOM 751 O O . ILE A 1 96 ? 4.390 3.869 4.130 1.00 91.19 96 ILE A O 1
ATOM 755 N N . TYR A 1 97 ? 5.380 4.789 2.322 1.00 91.38 97 TYR A N 1
ATOM 756 C CA . TYR A 1 97 ? 4.910 3.813 1.345 1.00 91.38 97 TYR A CA 1
ATOM 757 C C . TYR A 1 97 ? 6.110 3.146 0.693 1.00 91.38 97 TYR A C 1
ATOM 759 O O . TYR A 1 97 ? 7.031 3.824 0.244 1.00 91.38 97 TYR A O 1
ATOM 767 N N . GLU A 1 98 ? 6.069 1.822 0.611 1.00 90.62 98 GLU A N 1
ATOM 768 C CA . GLU A 1 98 ? 7.060 1.029 -0.103 1.00 90.62 98 GLU A CA 1
ATOM 769 C C . GLU A 1 98 ? 6.411 0.427 -1.350 1.00 90.62 98 GLU A C 1
ATOM 771 O O . GLU A 1 98 ? 5.357 -0.209 -1.274 1.00 90.62 98 GLU A O 1
ATOM 776 N N . TYR A 1 99 ? 7.035 0.648 -2.506 1.00 90.00 99 TYR A N 1
ATOM 777 C CA . TYR A 1 99 ? 6.590 0.099 -3.780 1.00 90.00 99 TYR A CA 1
ATOM 778 C C . TYR A 1 99 ? 7.538 -1.006 -4.226 1.00 90.00 99 TYR A C 1
ATOM 780 O O . TYR A 1 99 ? 8.684 -0.753 -4.597 1.00 90.00 99 TYR A O 1
ATOM 788 N N . LEU A 1 100 ? 7.028 -2.236 -4.255 1.00 91.00 100 LEU A N 1
ATOM 789 C CA . LEU A 1 100 ? 7.713 -3.351 -4.890 1.00 91.00 100 LEU A CA 1
ATOM 790 C C . LEU A 1 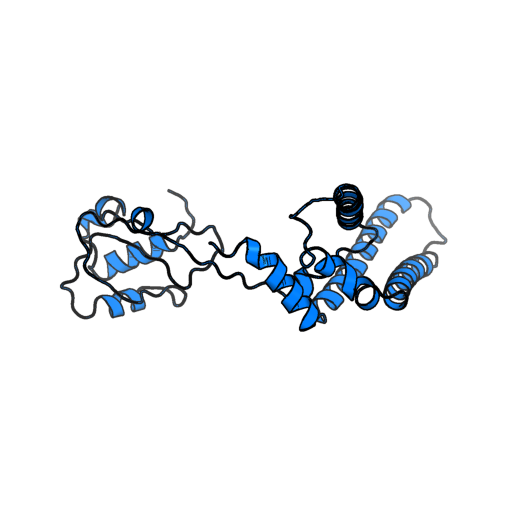100 ? 7.350 -3.377 -6.376 1.00 91.00 100 LEU A C 1
ATOM 792 O O . LEU A 1 100 ? 6.223 -3.713 -6.743 1.00 91.00 10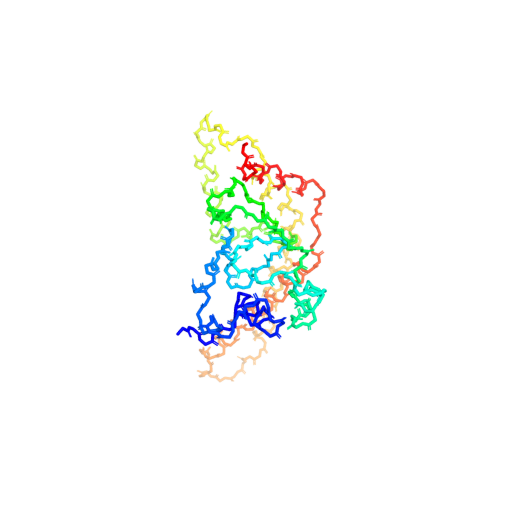0 LEU A O 1
ATOM 796 N N . VAL A 1 101 ? 8.310 -3.033 -7.232 1.00 89.50 101 VAL A N 1
ATOM 797 C CA . VAL A 1 101 ? 8.137 -3.046 -8.689 1.00 89.50 101 VAL A CA 1
ATOM 798 C C . VAL A 1 101 ? 9.171 -3.956 -9.359 1.00 89.50 101 VAL A C 1
ATOM 800 O O . VAL A 1 101 ? 10.321 -4.009 -8.917 1.00 89.50 101 VAL A O 1
ATOM 803 N N . PRO A 1 102 ? 8.809 -4.680 -10.433 1.00 89.81 102 PRO A N 1
ATOM 804 C CA . PRO A 1 102 ? 9.775 -5.457 -11.202 1.00 89.81 102 PRO A CA 1
ATOM 805 C C . PRO A 1 102 ? 10.848 -4.560 -11.825 1.00 89.81 102 PRO A C 1
ATOM 807 O O . PRO A 1 102 ? 10.533 -3.512 -12.375 1.00 89.81 102 PRO A O 1
ATOM 810 N N . SER A 1 103 ? 12.108 -4.990 -11.831 1.00 86.06 103 SER A N 1
ATOM 811 C CA . SER A 1 103 ? 13.228 -4.176 -12.333 1.00 86.06 103 SER A CA 1
ATOM 812 C C . SER A 1 103 ? 13.081 -3.734 -13.796 1.00 86.06 103 SER A C 1
ATOM 814 O O . SER A 1 103 ? 13.566 -2.666 -14.167 1.00 86.06 103 SER A O 1
ATOM 816 N N . TYR A 1 104 ? 12.397 -4.525 -14.629 1.00 84.50 104 TYR A N 1
ATOM 817 C CA . TYR A 1 104 ? 12.187 -4.221 -16.046 1.00 84.50 104 TYR A CA 1
ATOM 818 C C . TYR A 1 104 ? 11.319 -2.982 -16.293 1.00 84.50 104 TYR A C 1
ATOM 820 O O . TYR A 1 104 ? 11.319 -2.470 -17.408 1.00 84.50 104 TYR A O 1
ATOM 828 N N . VAL A 1 105 ? 10.583 -2.477 -15.292 1.00 85.75 105 VAL A N 1
ATOM 829 C CA . VAL A 1 105 ? 9.811 -1.225 -15.439 1.00 85.75 105 VAL A CA 1
ATOM 830 C C . VAL A 1 105 ? 10.719 -0.026 -15.682 1.00 85.75 105 VAL A C 1
ATOM 832 O O . VAL A 1 105 ? 10.286 0.982 -16.225 1.00 85.75 105 VAL A O 1
ATOM 835 N N . PHE A 1 106 ? 11.989 -0.155 -15.303 1.00 80.06 106 PHE A N 1
ATOM 836 C CA . PHE A 1 106 ? 12.999 0.862 -15.510 1.00 80.06 106 PHE A CA 1
ATOM 837 C C . PHE A 1 106 ? 13.757 0.680 -16.823 1.00 80.06 106 PHE A C 1
ATOM 839 O O . PHE A 1 106 ? 14.785 1.319 -16.985 1.00 80.06 106 PHE A O 1
ATOM 846 N N . ILE A 1 107 ? 13.330 -0.183 -17.749 1.00 77.62 107 ILE A N 1
ATOM 847 C CA . ILE A 1 107 ? 13.887 -0.243 -19.112 1.00 77.62 107 ILE A CA 1
ATOM 848 C C . ILE A 1 107 ? 13.444 1.015 -19.877 1.00 77.62 107 ILE A C 1
ATOM 850 O O . ILE A 1 107 ? 12.266 1.375 -19.800 1.00 77.62 107 ILE A O 1
ATOM 854 N N . PRO A 1 108 ? 14.340 1.705 -20.613 1.00 74.00 108 PRO A N 1
ATOM 855 C CA . PRO A 1 108 ? 13.924 2.854 -21.402 1.00 74.00 108 PRO A CA 1
ATOM 856 C C . PRO A 1 108 ? 12.944 2.413 -22.498 1.00 74.00 108 PRO A C 1
ATOM 858 O O . PRO A 1 108 ? 13.118 1.331 -23.070 1.00 74.00 108 PRO A O 1
ATOM 861 N N . PRO A 1 109 ? 11.931 3.233 -22.824 1.00 74.50 109 PRO A N 1
ATOM 862 C CA . PRO A 1 109 ? 10.995 2.894 -23.885 1.00 74.50 109 PRO A CA 1
ATOM 863 C C . PRO A 1 109 ? 11.734 2.711 -25.213 1.00 74.50 109 PRO A C 1
ATOM 865 O O . PRO A 1 109 ? 12.755 3.354 -25.459 1.00 74.50 109 PRO A O 1
ATOM 868 N N . TYR A 1 110 ? 11.201 1.846 -26.078 1.00 71.94 110 TYR A N 1
ATOM 869 C CA . TYR A 1 110 ? 11.791 1.601 -27.391 1.00 71.94 110 TYR A CA 1
ATOM 870 C C . TYR A 1 110 ? 11.890 2.921 -28.191 1.00 71.94 110 TYR A C 1
ATOM 872 O O . TYR A 1 110 ? 10.894 3.657 -28.228 1.00 71.94 110 TYR A O 1
ATOM 880 N N . PRO A 1 111 ? 13.037 3.251 -28.827 1.00 69.06 111 PRO A N 1
ATOM 881 C CA . PRO A 1 111 ? 13.289 4.580 -29.402 1.00 69.06 111 PRO A CA 1
ATOM 882 C C . PRO A 1 111 ? 12.253 5.073 -30.420 1.00 69.06 111 PRO A C 1
ATOM 884 O O . PRO A 1 111 ? 12.000 6.272 -30.510 1.00 69.06 111 PRO A O 1
ATOM 887 N N . MET A 1 112 ? 11.617 4.161 -31.161 1.00 68.25 112 MET A N 1
ATOM 888 C CA . MET A 1 112 ? 10.592 4.506 -32.157 1.00 68.25 112 MET A CA 1
ATOM 889 C C . MET A 1 112 ? 9.210 4.791 -31.546 1.00 68.25 112 MET A C 1
ATOM 891 O O . MET A 1 112 ? 8.291 5.204 -32.251 1.00 68.25 112 MET A O 1
ATOM 895 N N . THR A 1 113 ? 9.022 4.569 -30.243 1.00 71.81 113 THR A N 1
ATOM 896 C CA . THR A 1 113 ? 7.732 4.817 -29.584 1.00 71.81 113 THR A CA 1
ATOM 897 C C . THR A 1 113 ? 7.482 6.310 -29.390 1.00 71.81 113 THR A C 1
ATOM 899 O O . THR A 1 113 ? 8.399 7.092 -29.133 1.00 71.81 113 THR A O 1
ATOM 902 N N . GLN A 1 114 ? 6.207 6.715 -29.411 1.00 78.06 114 GLN A N 1
ATOM 903 C CA . GLN A 1 114 ? 5.822 8.102 -29.116 1.00 78.06 114 GLN A CA 1
ATOM 904 C C . GLN A 1 114 ? 6.286 8.556 -27.726 1.00 78.06 114 GLN A C 1
ATOM 906 O O . GLN A 1 114 ? 6.599 9.728 -27.532 1.00 78.06 114 GLN A O 1
ATOM 911 N N . LEU A 1 115 ? 6.334 7.639 -26.753 1.00 77.44 115 LEU A N 1
ATOM 912 C CA . LEU A 1 115 ? 6.830 7.937 -25.414 1.00 77.44 115 LEU A CA 1
ATOM 913 C C . LEU A 1 115 ? 8.321 8.294 -25.447 1.00 77.44 115 LEU A C 1
ATOM 915 O O . LEU A 1 115 ? 8.695 9.326 -24.896 1.00 77.44 115 LEU A O 1
ATOM 919 N N . ALA A 1 116 ? 9.149 7.503 -26.140 1.00 74.31 116 ALA A N 1
ATOM 920 C CA . ALA A 1 116 ? 10.571 7.799 -26.306 1.00 74.31 116 ALA A CA 1
ATOM 921 C C . ALA A 1 116 ? 10.791 9.146 -27.011 1.00 74.31 116 ALA A C 1
ATOM 923 O O . ALA A 1 116 ? 11.546 9.980 -26.519 1.00 74.31 116 ALA A O 1
ATOM 924 N N . GLN A 1 117 ? 10.063 9.412 -28.098 1.00 75.31 117 GLN A N 1
ATOM 925 C CA . GLN A 1 117 ? 10.135 10.692 -28.814 1.00 75.31 117 GLN A CA 1
ATOM 926 C C . GLN A 1 117 ? 9.753 11.886 -27.926 1.00 75.31 117 GLN A C 1
ATOM 928 O O . GLN A 1 117 ? 10.422 12.918 -27.956 1.00 75.31 117 GLN A O 1
ATOM 933 N N . ARG A 1 118 ? 8.698 11.757 -27.108 1.00 80.44 118 ARG A N 1
ATOM 934 C CA . ARG A 1 118 ? 8.282 12.803 -26.156 1.00 80.44 118 ARG A CA 1
ATOM 935 C C . ARG A 1 118 ? 9.342 13.055 -25.090 1.00 80.44 118 ARG A C 1
ATOM 937 O O . ARG A 1 118 ? 9.628 14.216 -24.813 1.00 80.44 118 ARG A O 1
ATOM 944 N N . ILE A 1 119 ? 9.930 11.996 -24.530 1.00 74.81 119 ILE A N 1
ATOM 945 C CA . ILE A 1 119 ? 11.021 12.099 -23.550 1.00 74.81 119 ILE A CA 1
ATOM 946 C C . ILE A 1 119 ? 12.225 12.819 -24.175 1.00 74.81 119 ILE A C 1
ATOM 948 O O . ILE A 1 119 ? 12.736 13.769 -23.584 1.00 74.81 119 ILE A O 1
ATOM 952 N N . THR A 1 120 ? 12.629 12.441 -25.392 1.00 70.88 120 THR A N 1
ATOM 953 C CA . THR A 1 120 ? 13.744 13.076 -26.117 1.00 70.88 120 THR A CA 1
ATOM 954 C C . THR A 1 120 ? 13.471 14.546 -26.430 1.00 70.88 120 THR A C 1
ATOM 956 O O . THR A 1 120 ? 14.309 15.396 -26.143 1.00 70.88 120 THR A O 1
ATOM 959 N N . LYS A 1 121 ? 12.280 14.883 -26.938 1.00 75.75 121 LYS A N 1
ATOM 960 C CA . LYS A 1 121 ? 11.904 16.276 -27.219 1.00 75.75 121 LYS A CA 1
ATOM 961 C C . LYS A 1 121 ? 11.884 17.127 -25.951 1.00 75.75 121 LYS A C 1
ATOM 963 O O . LYS A 1 121 ? 12.351 18.262 -25.956 1.00 75.75 121 LYS A O 1
ATOM 968 N N . HIS A 1 122 ? 11.334 16.594 -24.859 1.00 74.75 122 HIS A N 1
ATOM 969 C CA . HIS A 1 122 ? 11.314 17.310 -23.588 1.00 74.75 122 HIS A CA 1
ATOM 970 C C . HIS A 1 122 ? 12.740 17.547 -23.078 1.00 74.75 122 HIS A C 1
ATOM 972 O O . HIS A 1 122 ? 13.058 18.663 -22.688 1.00 74.75 122 HIS A O 1
ATOM 978 N N . ARG A 1 123 ? 13.635 16.556 -23.199 1.00 67.44 123 ARG A N 1
ATOM 979 C CA . ARG A 1 123 ? 15.069 16.713 -22.909 1.00 67.44 123 ARG A CA 1
ATOM 980 C C . ARG A 1 123 ? 15.702 17.861 -23.697 1.00 67.44 123 ARG A C 1
ATOM 982 O O . ARG A 1 123 ? 16.403 18.673 -23.103 1.00 67.44 123 ARG A O 1
ATOM 989 N N . GLU A 1 124 ? 15.488 17.921 -25.010 1.00 69.44 124 GLU A N 1
ATOM 990 C CA . GLU A 1 124 ? 16.036 18.991 -25.856 1.00 69.44 124 GLU A CA 1
ATOM 991 C C . GLU A 1 124 ? 15.561 20.370 -25.385 1.00 69.44 124 GLU A C 1
ATOM 993 O O . GLU A 1 124 ? 16.368 21.284 -25.262 1.00 69.44 124 GLU A O 1
ATOM 998 N N . MET A 1 125 ? 14.278 20.497 -25.031 1.00 70.44 125 MET A N 1
ATOM 999 C CA . MET A 1 125 ? 13.715 21.751 -24.526 1.00 70.44 125 MET A CA 1
ATOM 1000 C C . MET A 1 125 ? 14.340 22.204 -23.203 1.00 70.44 125 MET A C 1
ATOM 1002 O O . MET A 1 125 ? 14.627 23.390 -23.057 1.00 70.44 125 MET A O 1
ATOM 1006 N N . ILE A 1 126 ? 14.535 21.297 -22.239 1.00 64.00 126 ILE A N 1
ATOM 1007 C CA . ILE A 1 126 ? 15.067 21.682 -20.923 1.00 64.00 126 ILE A CA 1
ATOM 1008 C C . ILE A 1 126 ? 16.585 21.950 -21.008 1.00 64.00 126 ILE A C 1
ATOM 1010 O O . ILE A 1 126 ? 17.061 22.913 -20.420 1.00 64.00 126 ILE A O 1
ATOM 1014 N N . ASN A 1 127 ? 17.337 21.196 -21.823 1.00 60.22 127 ASN A N 1
ATOM 1015 C CA . ASN A 1 127 ? 18.778 21.421 -22.033 1.00 60.22 127 ASN A CA 1
ATOM 1016 C C . ASN A 1 127 ? 19.113 22.738 -22.760 1.00 60.22 127 ASN A C 1
ATOM 1018 O O . ASN A 1 127 ? 20.253 23.189 -22.705 1.00 60.22 127 ASN A O 1
ATOM 1022 N N . CYS A 1 128 ? 18.147 23.356 -23.443 1.00 58.25 128 CYS A N 1
ATOM 1023 C CA . CYS A 1 128 ? 18.297 24.694 -24.019 1.00 58.25 128 CYS A CA 1
ATOM 1024 C C . CYS A 1 128 ? 18.227 25.824 -22.973 1.00 58.25 128 CYS A C 1
ATOM 1026 O O . CYS A 1 128 ? 18.486 26.975 -23.318 1.00 58.25 128 CYS A O 1
ATOM 1028 N N . ILE A 1 129 ? 17.855 25.533 -21.722 1.00 58.12 129 ILE A N 1
ATOM 1029 C CA . ILE A 1 129 ? 17.725 26.518 -20.644 1.00 58.12 129 ILE A CA 1
ATOM 1030 C C . ILE A 1 129 ? 18.950 26.382 -19.730 1.00 58.12 129 ILE A C 1
ATOM 1032 O O . ILE A 1 129 ? 19.032 25.459 -18.928 1.00 58.12 129 ILE A O 1
ATOM 1036 N N . GLU A 1 130 ? 19.901 27.313 -19.835 1.00 50.06 130 GLU A N 1
ATOM 1037 C CA . GLU A 1 130 ? 21.229 27.284 -19.181 1.00 50.06 130 GLU A CA 1
ATOM 1038 C C . GLU A 1 130 ? 21.249 27.235 -17.632 1.00 50.06 130 GLU A C 1
ATOM 1040 O O . GLU A 1 130 ? 22.324 27.295 -17.049 1.00 50.06 130 GLU A O 1
ATOM 1045 N N . ASN A 1 131 ? 20.118 27.120 -16.926 1.00 46.91 131 ASN A N 1
ATOM 1046 C CA . ASN A 1 131 ? 20.076 27.210 -15.455 1.00 46.91 131 ASN A CA 1
ATOM 1047 C C . ASN A 1 131 ? 18.878 26.498 -14.801 1.00 46.91 131 ASN A C 1
ATOM 1049 O O . ASN A 1 131 ? 18.291 26.995 -13.841 1.00 46.91 131 ASN A O 1
ATOM 1053 N N . SER A 1 132 ? 18.460 25.332 -15.286 1.00 48.56 132 SER A N 1
ATOM 1054 C CA . SER A 1 132 ? 17.490 24.542 -14.519 1.00 48.56 132 SER A CA 1
ATOM 1055 C C . SER A 1 132 ? 18.207 23.756 -13.416 1.00 48.56 132 SER A C 1
ATOM 1057 O O . SER A 1 132 ? 18.754 22.685 -13.669 1.00 48.56 132 SER A O 1
ATOM 1059 N N . GLU A 1 133 ? 18.138 24.250 -12.178 1.00 47.00 133 GLU A N 1
ATOM 1060 C CA . GLU A 1 133 ? 18.521 23.520 -10.951 1.00 47.00 133 GLU A CA 1
ATOM 1061 C C . GLU A 1 133 ? 17.831 22.142 -10.834 1.00 47.00 133 GLU A C 1
ATOM 1063 O O . GLU A 1 133 ? 18.319 21.249 -10.148 1.00 47.00 133 GLU A O 1
ATOM 1068 N N . TRP A 1 134 ? 16.730 21.947 -11.571 1.00 44.16 134 TRP A N 1
ATOM 1069 C CA . TRP A 1 134 ? 16.019 20.678 -11.768 1.00 44.16 134 TRP A CA 1
ATOM 1070 C C . TRP A 1 134 ? 16.818 19.601 -12.531 1.00 44.16 134 TRP A C 1
ATOM 1072 O O . TRP A 1 134 ? 16.454 18.431 -12.487 1.00 44.16 134 TRP A O 1
ATOM 1082 N N . ILE A 1 135 ? 17.891 19.955 -13.249 1.00 48.88 135 ILE A N 1
ATOM 1083 C CA . ILE A 1 135 ? 18.709 19.012 -14.031 1.00 48.88 135 ILE A CA 1
ATOM 1084 C C . ILE A 1 135 ? 20.110 18.900 -13.426 1.00 48.88 135 ILE A C 1
ATOM 1086 O O . ILE A 1 135 ? 21.105 19.259 -14.047 1.00 48.88 135 ILE A O 1
ATOM 1090 N N . ASN A 1 136 ? 20.217 18.344 -12.223 1.00 43.91 136 ASN A N 1
ATOM 1091 C CA . ASN A 1 136 ? 21.504 17.865 -11.708 1.00 43.91 136 ASN A CA 1
ATOM 1092 C C . ASN A 1 136 ? 21.570 16.326 -11.684 1.00 43.91 136 ASN A C 1
ATOM 1094 O O . ASN A 1 136 ? 21.976 15.695 -10.715 1.00 43.91 136 ASN A O 1
ATOM 1098 N N . GLY A 1 137 ? 21.203 15.711 -12.815 1.00 50.41 137 GLY A N 1
ATOM 1099 C CA . GLY A 1 137 ? 22.020 14.626 -13.371 1.00 50.41 137 GLY A CA 1
ATOM 1100 C C . GLY A 1 137 ? 21.525 13.178 -13.301 1.00 50.41 137 GLY A C 1
ATOM 1101 O O . GLY A 1 137 ? 21.963 12.407 -14.145 1.00 50.41 137 GLY A O 1
ATOM 1102 N N . ASN A 1 138 ? 20.610 12.764 -12.416 1.00 47.47 138 ASN A N 1
ATOM 1103 C CA . ASN A 1 138 ? 20.379 11.314 -12.206 1.00 47.47 138 ASN A CA 1
ATOM 1104 C C . ASN A 1 138 ? 19.106 10.733 -12.854 1.00 47.47 138 ASN A C 1
ATOM 1106 O O . ASN A 1 138 ? 19.154 9.647 -13.437 1.00 47.47 138 ASN A O 1
ATOM 1110 N N . GLU A 1 139 ? 17.995 11.471 -12.866 1.00 51.53 139 GLU A N 1
ATOM 1111 C CA . GLU A 1 139 ? 16.713 11.052 -13.479 1.00 51.53 139 GLU A CA 1
ATOM 1112 C C . GLU A 1 139 ? 16.810 10.838 -14.996 1.00 51.53 139 GLU A C 1
ATOM 1114 O O . GLU A 1 139 ? 16.074 10.048 -15.589 1.00 51.53 139 GLU A O 1
ATOM 1119 N N . TYR A 1 140 ? 17.751 11.534 -15.632 1.00 51.19 140 TYR A N 1
ATOM 1120 C CA . TYR A 1 140 ? 17.959 11.531 -17.078 1.00 51.19 140 TYR A CA 1
ATOM 1121 C C . TYR A 1 140 ? 18.943 10.439 -17.526 1.00 51.19 140 TYR A C 1
ATOM 1123 O O . TYR A 1 140 ? 18.825 9.915 -18.639 1.00 51.19 140 TYR A O 1
ATOM 1131 N N . LEU A 1 141 ? 19.883 10.041 -16.654 1.00 50.06 141 LEU A N 1
ATOM 1132 C CA . LEU A 1 141 ? 20.814 8.929 -16.896 1.00 50.06 141 LEU A CA 1
ATOM 1133 C C . LEU A 1 141 ? 20.105 7.576 -16.926 1.00 50.06 141 LEU A C 1
ATOM 1135 O O . LEU A 1 141 ? 20.535 6.682 -17.658 1.00 50.06 141 LEU A O 1
ATOM 1139 N N . LEU A 1 142 ? 18.980 7.471 -16.214 1.00 55.19 142 LEU A N 1
ATOM 1140 C CA . LEU A 1 142 ? 18.022 6.375 -16.314 1.00 55.19 142 LEU A CA 1
ATOM 1141 C C . LEU A 1 142 ? 17.773 6.026 -17.788 1.00 55.19 142 LEU A C 1
ATOM 1143 O O . LEU A 1 142 ? 17.996 4.900 -18.194 1.00 55.19 142 LEU A O 1
ATOM 1147 N N . TYR A 1 143 ? 17.434 6.965 -18.665 1.00 55.56 143 TYR A N 1
ATOM 1148 C CA . TYR A 1 143 ? 17.037 6.598 -20.033 1.00 55.56 143 TYR A CA 1
ATOM 1149 C C . TYR A 1 143 ? 18.189 6.445 -21.035 1.00 55.56 143 TYR A C 1
ATOM 1151 O O . TYR A 1 143 ? 17.954 5.967 -22.141 1.00 55.56 143 TYR A O 1
ATOM 1159 N N . CYS A 1 144 ? 19.419 6.824 -20.671 1.00 47.88 144 CYS A N 1
ATOM 1160 C CA . CYS A 1 144 ? 20.476 7.072 -21.657 1.00 47.88 144 CYS A CA 1
ATOM 1161 C C . CYS A 1 144 ? 21.741 6.224 -21.482 1.00 47.88 144 CYS A C 1
ATOM 1163 O O . CYS A 1 144 ? 22.399 5.948 -22.483 1.00 47.88 144 CYS A O 1
ATOM 1165 N N . LYS A 1 145 ? 22.108 5.815 -20.257 1.00 49.81 145 LYS A N 1
ATOM 1166 C CA . LYS A 1 145 ? 23.407 5.149 -20.041 1.00 49.81 145 LYS A CA 1
ATOM 1167 C C . LYS A 1 145 ? 23.427 3.701 -20.546 1.00 49.81 145 LYS A C 1
ATOM 1169 O O . LYS A 1 145 ? 24.403 3.295 -21.160 1.00 49.81 145 LYS A O 1
ATOM 1174 N N . ASP A 1 146 ? 22.296 3.003 -20.424 1.00 51.06 146 ASP A N 1
ATOM 1175 C CA . ASP A 1 146 ? 22.168 1.586 -20.805 1.00 51.06 146 ASP A CA 1
ATOM 1176 C C . ASP A 1 146 ? 21.357 1.371 -22.095 1.00 51.06 146 ASP A C 1
ATOM 1178 O O . ASP A 1 146 ? 21.060 0.238 -22.465 1.00 51.06 146 ASP A O 1
ATOM 1182 N N . ALA A 1 147 ? 20.942 2.438 -22.792 1.00 50.72 147 ALA A N 1
ATOM 1183 C CA . ALA A 1 147 ? 20.085 2.304 -23.975 1.00 50.72 147 ALA A CA 1
ATOM 1184 C C . ALA A 1 147 ? 20.764 1.501 -25.098 1.00 50.72 147 ALA A C 1
ATOM 1186 O O . ALA A 1 147 ? 20.097 0.707 -25.756 1.00 50.72 147 ALA A O 1
ATOM 1187 N N . LYS A 1 148 ? 22.086 1.661 -25.264 1.00 49.75 148 LYS A N 1
ATOM 1188 C CA . LYS A 1 148 ? 22.885 0.891 -26.230 1.00 49.75 148 LYS A CA 1
ATOM 1189 C C . LYS A 1 148 ? 23.061 -0.579 -25.844 1.00 49.75 148 LYS A C 1
ATOM 1191 O O . LYS A 1 148 ? 23.188 -1.401 -26.737 1.00 49.75 148 LYS A O 1
ATOM 1196 N N . ASP A 1 149 ? 23.021 -0.917 -24.557 1.00 51.75 149 ASP A N 1
ATOM 1197 C CA . ASP A 1 149 ? 23.151 -2.309 -24.104 1.00 51.75 149 ASP A CA 1
ATOM 1198 C C . ASP A 1 149 ? 21.796 -3.033 -24.103 1.00 51.75 149 ASP A C 1
ATOM 1200 O O . ASP A 1 149 ? 21.710 -4.227 -24.386 1.00 51.75 149 ASP A O 1
ATOM 1204 N N . ILE A 1 150 ? 20.705 -2.315 -23.811 1.00 57.44 150 ILE A N 1
ATOM 1205 C CA . ILE A 1 150 ? 19.360 -2.900 -23.730 1.00 57.44 150 ILE A CA 1
ATOM 1206 C C . ILE A 1 150 ? 18.723 -3.034 -25.119 1.00 57.44 150 ILE A C 1
ATOM 1208 O O . ILE A 1 150 ? 18.133 -4.079 -25.412 1.00 57.44 150 ILE A O 1
ATOM 1212 N N . TRP A 1 151 ? 18.871 -2.008 -25.962 1.00 60.22 151 TRP A N 1
ATOM 1213 C CA . TRP A 1 151 ? 18.425 -1.958 -27.357 1.00 60.22 151 TRP A CA 1
ATOM 1214 C C . TRP A 1 151 ? 19.636 -1.939 -28.299 1.00 60.22 151 TRP A C 1
ATOM 1216 O O . TRP A 1 151 ? 19.728 -1.073 -29.162 1.00 60.22 151 TRP A O 1
ATOM 1226 N N . SER A 1 152 ? 20.598 -2.845 -28.096 1.00 59.84 152 SER A N 1
ATOM 1227 C CA . SER A 1 152 ? 21.788 -2.928 -28.951 1.00 59.84 152 SER A CA 1
ATOM 1228 C C . SER A 1 152 ? 21.428 -3.073 -30.425 1.00 59.84 152 SER A C 1
ATOM 1230 O O . SER A 1 152 ? 20.376 -3.625 -30.754 1.00 59.84 152 SER A O 1
ATOM 1232 N N . ASP A 1 153 ? 22.321 -2.624 -31.312 1.00 57.03 153 ASP A N 1
ATOM 1233 C CA . ASP A 1 153 ? 22.134 -2.733 -32.764 1.00 57.03 153 ASP A CA 1
ATOM 1234 C C . ASP A 1 153 ? 21.859 -4.185 -33.184 1.00 57.03 153 ASP A C 1
ATOM 1236 O O . ASP A 1 153 ? 21.066 -4.415 -34.081 1.00 57.03 153 ASP A O 1
ATOM 1240 N N . GLU A 1 154 ? 22.415 -5.175 -32.481 1.00 56.69 154 GLU A N 1
ATOM 1241 C CA . GLU A 1 154 ? 22.140 -6.603 -32.691 1.00 56.69 154 GLU A CA 1
ATOM 1242 C C . GLU A 1 154 ? 20.726 -7.011 -32.262 1.00 56.69 154 GLU A C 1
ATOM 1244 O O . GLU A 1 154 ? 20.084 -7.816 -32.932 1.00 56.69 154 GLU A O 1
ATOM 1249 N N . ARG A 1 155 ? 20.210 -6.464 -31.155 1.00 59.84 155 ARG A N 1
ATOM 1250 C CA . ARG A 1 155 ? 18.852 -6.746 -30.667 1.00 59.84 155 ARG A CA 1
ATOM 1251 C C . ARG A 1 155 ? 17.805 -6.022 -31.504 1.00 59.84 155 ARG A C 1
ATOM 1253 O O . ARG A 1 155 ? 16.753 -6.594 -31.768 1.00 59.84 155 ARG A O 1
ATOM 1260 N N . ILE A 1 156 ? 18.110 -4.803 -31.947 1.00 64.06 156 ILE A N 1
ATOM 1261 C CA . ILE A 1 156 ? 17.325 -4.050 -32.927 1.00 64.06 156 ILE A CA 1
ATOM 1262 C C . ILE A 1 156 ? 17.342 -4.794 -34.261 1.00 64.06 156 ILE A C 1
ATOM 1264 O O . ILE A 1 156 ? 16.272 -5.110 -34.755 1.00 64.06 156 ILE A O 1
ATOM 1268 N N . GLN A 1 157 ? 18.506 -5.191 -34.781 1.00 63.41 157 GLN A N 1
ATOM 1269 C CA . GLN A 1 157 ? 18.611 -5.985 -36.009 1.00 63.41 157 GLN A CA 1
ATOM 1270 C C . GLN A 1 157 ? 17.934 -7.345 -35.880 1.00 63.41 157 GLN A C 1
ATOM 1272 O O . GLN A 1 157 ? 17.377 -7.820 -36.855 1.00 63.41 157 GLN A O 1
ATOM 1277 N N . HIS A 1 158 ? 17.949 -7.989 -34.712 1.00 61.88 158 HIS A N 1
ATOM 1278 C CA . HIS A 1 158 ? 17.215 -9.231 -34.483 1.00 61.88 158 HIS A CA 1
ATOM 1279 C C . HIS A 1 158 ? 15.704 -8.992 -34.491 1.00 61.88 158 HIS A C 1
ATOM 1281 O O . HIS A 1 158 ? 14.987 -9.732 -35.152 1.00 61.88 158 HIS A O 1
ATOM 1287 N N . LEU A 1 159 ? 15.221 -7.935 -33.832 1.00 61.81 159 LEU A N 1
ATOM 1288 C CA . LEU A 1 159 ? 13.815 -7.532 -33.892 1.00 61.81 159 LEU A CA 1
ATOM 1289 C C . LEU A 1 159 ? 13.408 -7.173 -35.329 1.00 61.81 159 LEU A C 1
ATOM 1291 O O . LEU A 1 159 ? 12.414 -7.692 -35.818 1.00 61.81 159 LEU A O 1
ATOM 1295 N N . GLU A 1 160 ? 14.199 -6.368 -36.034 1.00 65.44 160 GLU A N 1
ATOM 1296 C CA . GLU A 1 160 ? 13.996 -5.977 -37.433 1.00 65.44 160 GLU A CA 1
ATOM 1297 C C . GLU A 1 160 ? 14.065 -7.177 -38.384 1.00 65.44 160 GLU A C 1
ATOM 1299 O O . GLU A 1 160 ? 13.234 -7.301 -39.278 1.00 65.44 160 GLU A O 1
ATOM 1304 N N . LYS A 1 161 ? 15.007 -8.102 -38.179 1.00 63.59 161 LYS A N 1
ATOM 1305 C CA . LYS A 1 161 ? 15.151 -9.339 -38.955 1.00 63.59 161 LYS A CA 1
ATOM 1306 C C . LYS A 1 161 ? 13.996 -10.294 -38.692 1.00 63.59 161 LYS A C 1
ATOM 1308 O O . LYS A 1 161 ? 13.467 -10.836 -39.647 1.00 63.59 161 LYS A O 1
ATOM 1313 N N . MET A 1 162 ? 13.552 -10.463 -37.449 1.00 55.25 162 MET A N 1
ATOM 1314 C CA . MET A 1 162 ? 12.388 -11.292 -37.122 1.00 55.25 162 MET A CA 1
ATOM 1315 C C . MET A 1 162 ? 11.078 -10.681 -37.625 1.00 55.25 162 MET A C 1
ATOM 1317 O O . MET A 1 162 ? 10.185 -11.425 -38.030 1.00 55.25 162 MET A O 1
ATOM 1321 N N . ILE A 1 163 ? 10.960 -9.349 -37.627 1.00 57.22 163 ILE A N 1
ATOM 1322 C CA . ILE A 1 163 ? 9.861 -8.623 -38.275 1.00 57.22 163 ILE A CA 1
ATOM 1323 C C . ILE A 1 163 ? 9.902 -8.894 -39.785 1.00 57.22 163 ILE A C 1
ATOM 1325 O O . ILE A 1 163 ? 8.915 -9.364 -40.338 1.00 57.22 163 ILE A O 1
ATOM 1329 N N . ASN A 1 164 ? 11.056 -8.714 -40.431 1.00 59.91 164 ASN A N 1
ATOM 1330 C CA . ASN A 1 164 ? 11.211 -8.913 -41.874 1.00 59.91 164 ASN A CA 1
ATOM 1331 C C . ASN A 1 164 ? 11.033 -10.380 -42.313 1.00 59.91 164 ASN A C 1
ATOM 1333 O O . ASN A 1 164 ? 10.347 -10.628 -43.299 1.00 59.91 164 ASN A O 1
ATOM 1337 N N . GLU A 1 165 ? 11.582 -11.358 -41.584 1.00 53.19 165 GLU A N 1
ATOM 1338 C CA . GLU A 1 165 ? 11.425 -12.802 -41.842 1.00 53.19 165 GLU A CA 1
ATOM 1339 C C . GLU A 1 165 ? 9.982 -13.274 -41.615 1.00 53.19 165 GLU A C 1
ATOM 1341 O O . GLU A 1 165 ? 9.504 -14.184 -42.302 1.00 53.19 165 GLU A O 1
ATOM 1346 N N . SER A 1 166 ? 9.261 -12.640 -40.684 1.00 48.88 166 SER A N 1
ATOM 1347 C CA . SER A 1 166 ? 7.825 -12.870 -40.503 1.00 48.88 166 SER A CA 1
ATOM 1348 C C . SER A 1 166 ? 7.028 -12.382 -41.712 1.00 48.88 166 SER A C 1
ATOM 1350 O O . SER A 1 166 ? 6.109 -13.086 -42.119 1.00 48.88 166 SER A O 1
ATOM 1352 N N . SER A 1 167 ? 7.429 -11.278 -42.349 1.00 50.44 167 SER A N 1
ATOM 1353 C CA . SER A 1 167 ? 6.844 -10.810 -43.613 1.00 50.44 167 SER A CA 1
ATOM 1354 C C . SER A 1 167 ? 7.159 -11.751 -44.789 1.00 50.44 167 SER A C 1
ATOM 1356 O O . SER A 1 167 ? 6.272 -12.075 -45.575 1.00 50.44 167 SER A O 1
ATOM 1358 N N . THR A 1 168 ? 8.392 -12.269 -44.890 1.00 47.31 168 THR A N 1
ATOM 1359 C CA . THR A 1 168 ? 8.829 -13.115 -46.028 1.00 47.31 168 THR A CA 1
ATOM 1360 C C . THR A 1 168 ? 8.283 -14.547 -45.979 1.00 47.31 168 THR A C 1
ATOM 1362 O O . THR A 1 168 ? 8.085 -15.187 -47.010 1.00 47.31 168 THR A O 1
ATOM 1365 N N . SER A 1 169 ? 8.023 -15.083 -44.783 1.00 46.78 169 SER A N 1
ATOM 1366 C CA . SER A 1 169 ? 7.474 -16.440 -44.621 1.00 46.78 169 SER A CA 1
ATOM 1367 C C . SER A 1 169 ? 6.008 -16.547 -45.056 1.00 46.78 169 SER A C 1
ATOM 1369 O O . SER A 1 169 ? 5.523 -17.649 -45.298 1.00 46.78 169 SER A O 1
ATOM 1371 N N . ILE A 1 170 ? 5.303 -15.415 -45.144 1.00 45.84 170 ILE A N 1
ATOM 1372 C CA . ILE A 1 170 ? 3.863 -15.366 -45.417 1.00 45.84 170 ILE A CA 1
ATOM 1373 C C . ILE A 1 170 ? 3.572 -15.045 -46.890 1.00 45.84 170 ILE A C 1
ATOM 1375 O O . ILE A 1 170 ? 2.588 -15.542 -47.432 1.00 45.84 170 ILE A O 1
ATOM 1379 N N . GLU A 1 171 ? 4.474 -14.343 -47.587 1.00 44.94 171 GLU A N 1
ATOM 1380 C CA . GLU A 1 171 ? 4.387 -14.149 -49.047 1.00 44.94 171 GLU A CA 1
ATOM 1381 C C . GLU A 1 171 ? 4.387 -15.473 -49.836 1.00 44.94 171 GLU A C 1
ATOM 1383 O O . GLU A 1 171 ? 3.878 -15.527 -50.951 1.00 44.94 171 GLU A O 1
ATOM 1388 N N . ASN A 1 172 ? 4.879 -16.569 -49.247 1.00 43.66 172 ASN A N 1
ATOM 1389 C CA . ASN A 1 172 ? 4.911 -17.886 -49.890 1.00 43.66 172 ASN A CA 1
ATOM 1390 C C . ASN A 1 172 ? 3.594 -18.692 -49.792 1.00 43.66 172 ASN A C 1
ATOM 1392 O O . ASN A 1 172 ? 3.569 -19.827 -50.270 1.00 43.66 172 ASN A O 1
ATOM 1396 N N . VAL A 1 173 ? 2.518 -18.175 -49.172 1.00 46.47 173 VAL A N 1
ATOM 1397 C CA . VAL A 1 173 ? 1.282 -18.962 -48.938 1.00 46.47 173 VAL A CA 1
ATOM 1398 C C . VAL A 1 173 ? 0.102 -18.623 -49.859 1.00 46.47 173 VAL A C 1
ATOM 1400 O O . VAL A 1 173 ? -0.740 -19.494 -50.038 1.00 46.47 173 VAL A O 1
ATOM 1403 N N . ASP A 1 174 ? 0.046 -17.479 -50.547 1.00 45.47 174 ASP A N 1
ATOM 1404 C CA . ASP A 1 174 ? -1.159 -17.117 -51.320 1.00 45.47 174 ASP A CA 1
ATOM 1405 C C . ASP A 1 174 ? -0.892 -16.741 -52.789 1.00 45.47 174 ASP A C 1
ATOM 1407 O O . ASP A 1 174 ? -1.154 -15.628 -53.240 1.00 45.47 174 ASP A O 1
ATOM 1411 N N . GLU A 1 175 ? -0.492 -17.730 -53.594 1.00 43.53 175 GLU A N 1
ATOM 1412 C CA . GLU A 1 175 ? -0.843 -17.763 -55.021 1.00 43.53 175 GLU A CA 1
ATOM 1413 C C . GLU A 1 175 ? -2.078 -18.657 -55.225 1.00 43.53 175 GLU A C 1
ATOM 1415 O O . GLU A 1 175 ? -1.957 -19.782 -55.711 1.00 43.53 175 GLU A O 1
ATOM 1420 N N . LYS A 1 176 ? -3.268 -18.180 -54.821 1.00 46.50 176 LYS A N 1
ATOM 1421 C CA . LYS A 1 176 ? -4.576 -18.402 -55.490 1.00 46.50 176 LYS A CA 1
ATOM 1422 C C . LYS A 1 176 ? -5.758 -17.994 -54.596 1.00 46.50 176 LYS A C 1
ATOM 1424 O O . LYS A 1 176 ? -6.087 -18.698 -53.649 1.00 46.50 176 LYS A O 1
ATOM 1429 N N . ASN A 1 177 ? -6.466 -16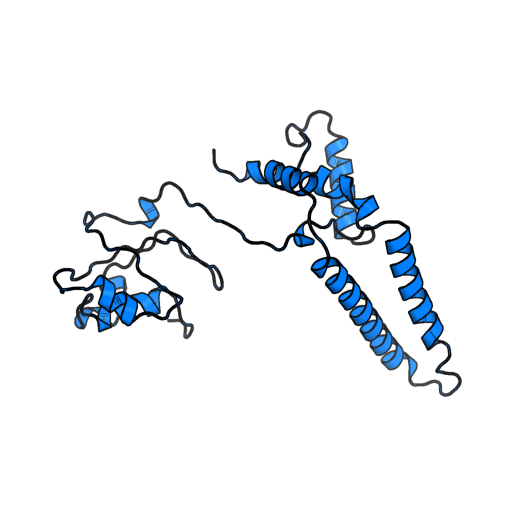.952 -55.049 1.00 40.75 177 ASN A N 1
ATOM 1430 C CA . ASN A 1 177 ? -7.887 -16.598 -54.836 1.00 40.75 177 ASN A CA 1
ATOM 1431 C C . ASN A 1 177 ? -8.106 -15.238 -54.145 1.00 40.75 177 ASN A C 1
ATOM 1433 O O . ASN A 1 177 ? -7.834 -15.042 -52.968 1.00 40.75 177 ASN A O 1
ATOM 1437 N N . GLY A 1 178 ? -8.618 -14.283 -54.927 1.00 44.62 178 GLY A N 1
ATOM 1438 C CA . GLY A 1 178 ? -8.571 -12.842 -54.668 1.00 44.62 178 GLY A CA 1
ATOM 1439 C C . GLY A 1 178 ? -9.729 -12.217 -53.885 1.00 44.62 178 GLY A C 1
ATOM 1440 O O . GLY A 1 178 ? -10.109 -11.104 -54.225 1.00 44.62 178 GLY A O 1
ATOM 1441 N N . GLU A 1 179 ? -10.274 -12.858 -52.844 1.00 43.78 179 GLU A N 1
ATOM 1442 C CA . GLU A 1 179 ? -11.326 -12.228 -52.006 1.00 43.78 179 GLU A CA 1
ATOM 1443 C C . GLU A 1 179 ? -11.121 -12.348 -50.474 1.00 43.78 179 GLU A C 1
ATOM 1445 O O . GLU A 1 179 ? -11.933 -11.858 -49.694 1.00 43.78 179 GLU A O 1
ATOM 1450 N N . THR A 1 180 ? -9.996 -12.895 -50.001 1.00 47.22 180 THR A N 1
ATOM 1451 C CA . THR A 1 180 ? -9.660 -13.082 -48.565 1.00 47.22 180 THR A CA 1
ATOM 1452 C C . THR A 1 180 ? -8.802 -11.967 -47.940 1.00 47.22 180 THR A C 1
ATOM 1454 O O . THR A 1 180 ? -8.508 -11.997 -46.742 1.00 47.22 180 THR A O 1
ATOM 1457 N N . SER A 1 181 ? -8.405 -10.959 -48.720 1.00 49.31 181 SER A N 1
ATOM 1458 C CA . SER A 1 181 ? -7.272 -10.072 -48.409 1.00 49.31 181 SER A CA 1
ATOM 1459 C C . SER A 1 181 ? -7.424 -9.203 -47.152 1.00 49.31 181 SER A C 1
ATOM 1461 O O . SER A 1 181 ? -6.440 -8.984 -46.451 1.00 49.31 181 SER A O 1
ATOM 1463 N N . ASN A 1 182 ? -8.633 -8.735 -46.821 1.00 47.62 182 ASN A N 1
ATOM 1464 C CA . ASN A 1 182 ? -8.832 -7.782 -45.715 1.00 47.62 182 ASN A CA 1
ATOM 1465 C C . ASN A 1 182 ? -8.981 -8.445 -44.330 1.00 47.62 182 ASN A C 1
ATOM 1467 O O . ASN A 1 182 ? -8.654 -7.845 -43.310 1.00 47.62 182 ASN A O 1
ATOM 1471 N N . ILE A 1 183 ? -9.474 -9.688 -44.285 1.00 46.75 183 ILE A N 1
ATOM 1472 C CA . ILE A 1 183 ? -9.551 -10.487 -43.048 1.00 46.75 183 ILE A CA 1
ATOM 1473 C C . ILE A 1 183 ? -8.194 -11.145 -42.781 1.00 46.75 183 ILE A C 1
ATOM 1475 O O . ILE A 1 183 ? -7.749 -11.190 -41.635 1.00 46.75 183 ILE A O 1
ATOM 1479 N N . SER A 1 184 ? -7.510 -11.588 -43.844 1.00 56.12 184 SER A N 1
ATOM 1480 C CA . SER A 1 184 ? -6.154 -12.132 -43.754 1.00 56.12 184 SER A CA 1
ATOM 1481 C C . SER A 1 184 ? -5.158 -11.088 -43.253 1.00 56.12 184 SER A C 1
ATOM 1483 O O . SER A 1 184 ? -4.377 -11.391 -42.358 1.00 56.12 184 SER A O 1
ATOM 1485 N N . SER A 1 185 ? -5.238 -9.839 -43.734 1.00 56.78 185 SER A N 1
ATOM 1486 C CA . SER A 1 185 ? -4.341 -8.756 -43.303 1.00 56.78 185 SER A CA 1
ATOM 1487 C C . SER A 1 185 ? -4.511 -8.386 -41.826 1.00 56.78 185 SER A C 1
ATOM 1489 O O . SER A 1 185 ? -3.520 -8.281 -41.108 1.00 56.78 185 SER A O 1
ATOM 1491 N N . GLN A 1 186 ? -5.750 -8.267 -41.333 1.00 58.56 186 GLN A N 1
ATOM 1492 C CA . GLN A 1 186 ? -6.016 -8.014 -39.910 1.00 58.56 186 GLN A CA 1
ATOM 1493 C C . GLN A 1 186 ? -5.580 -9.181 -39.016 1.00 58.56 186 GLN A C 1
ATOM 1495 O O . GLN A 1 186 ? -5.068 -8.968 -37.915 1.00 58.56 186 GLN A O 1
ATOM 1500 N N . PHE A 1 187 ? -5.772 -10.418 -39.477 1.00 62.94 187 PHE A N 1
ATOM 1501 C CA . PHE A 1 187 ? -5.336 -11.611 -38.759 1.00 62.94 187 PHE A CA 1
ATOM 1502 C C . PHE A 1 187 ? -3.803 -11.719 -38.707 1.00 62.94 187 PHE A C 1
ATOM 1504 O O . PHE A 1 187 ? -3.243 -12.036 -37.655 1.00 62.94 187 PHE A O 1
ATOM 1511 N N . GLN A 1 188 ? -3.116 -11.373 -39.798 1.00 54.38 188 GLN A N 1
ATOM 1512 C CA . GLN A 1 188 ? -1.655 -11.275 -39.862 1.00 54.38 188 GLN A CA 1
ATOM 1513 C C . GLN A 1 188 ? -1.101 -10.207 -38.926 1.00 54.38 188 GLN A C 1
ATOM 1515 O O . GLN A 1 188 ? -0.209 -10.496 -38.129 1.00 54.38 188 GLN A O 1
ATOM 1520 N N . GLU A 1 189 ? -1.680 -9.008 -38.951 1.00 63.69 189 GLU A N 1
ATOM 1521 C CA . GLU A 1 189 ? -1.271 -7.910 -38.075 1.00 63.69 189 GLU A CA 1
ATOM 1522 C C . GLU A 1 189 ? -1.436 -8.294 -36.592 1.00 63.69 189 GLU A C 1
ATOM 1524 O O . GLU A 1 189 ? -0.612 -7.952 -35.741 1.00 63.69 189 GLU A O 1
ATOM 1529 N N . HIS A 1 190 ? -2.484 -9.055 -36.263 1.00 69.19 190 HIS A N 1
ATOM 1530 C CA . HIS A 1 190 ? -2.694 -9.589 -34.919 1.00 69.19 190 HIS A CA 1
ATOM 1531 C C . HIS A 1 190 ? -1.624 -10.626 -34.521 1.00 69.19 190 HIS A C 1
ATOM 1533 O O . HIS A 1 190 ? -1.108 -10.586 -33.402 1.00 69.19 190 HIS A O 1
ATOM 1539 N N . LEU A 1 191 ? -1.263 -11.543 -35.423 1.00 65.25 191 LEU A N 1
ATOM 1540 C CA . LEU A 1 191 ? -0.217 -12.553 -35.207 1.00 65.25 191 LEU A CA 1
ATOM 1541 C C . LEU A 1 191 ? 1.170 -11.930 -35.003 1.00 65.25 191 LEU A C 1
ATOM 1543 O O . LEU A 1 191 ? 1.913 -12.356 -34.116 1.00 65.25 191 LEU A O 1
ATOM 1547 N N . GLU A 1 192 ? 1.514 -10.910 -35.786 1.00 66.38 192 GLU A N 1
ATOM 1548 C CA . GLU A 1 192 ? 2.768 -10.163 -35.646 1.00 66.38 192 GLU A CA 1
ATOM 1549 C C . GLU A 1 192 ? 2.838 -9.425 -34.307 1.00 66.38 192 GLU A C 1
ATOM 1551 O O . GLU A 1 192 ? 3.834 -9.534 -33.587 1.00 66.38 192 GLU A O 1
ATOM 1556 N N . LYS A 1 193 ? 1.749 -8.754 -33.909 1.00 68.69 193 LYS A N 1
ATOM 1557 C CA . LYS A 1 193 ? 1.647 -8.090 -32.600 1.00 68.69 193 LYS A CA 1
ATOM 1558 C C . LYS A 1 193 ? 1.826 -9.065 -31.440 1.00 68.69 193 LYS A C 1
ATOM 1560 O O . LYS A 1 193 ? 2.517 -8.738 -30.475 1.00 68.69 193 LYS A O 1
ATOM 1565 N N . GLU A 1 194 ? 1.248 -10.262 -31.522 1.00 71.38 194 GLU A N 1
ATOM 1566 C CA . GLU A 1 194 ? 1.420 -11.279 -30.480 1.00 71.38 194 GLU A CA 1
ATOM 1567 C C . GLU A 1 194 ? 2.858 -11.814 -30.420 1.00 71.38 194 GLU A C 1
ATOM 1569 O O . GLU A 1 194 ? 3.400 -11.947 -29.323 1.00 71.38 194 GLU A O 1
ATOM 1574 N N . LYS A 1 195 ? 3.534 -12.031 -31.557 1.00 69.19 195 LYS A N 1
ATOM 1575 C CA . LYS A 1 195 ? 4.959 -12.420 -31.570 1.00 69.19 195 LYS A CA 1
ATOM 1576 C C . LYS A 1 195 ? 5.855 -11.352 -30.938 1.00 69.19 195 LYS A C 1
ATOM 1578 O O . LYS A 1 195 ? 6.665 -11.677 -30.071 1.00 69.19 195 LYS A O 1
ATOM 1583 N N . ILE A 1 196 ? 5.672 -10.082 -31.310 1.00 69.00 196 ILE A N 1
ATOM 1584 C 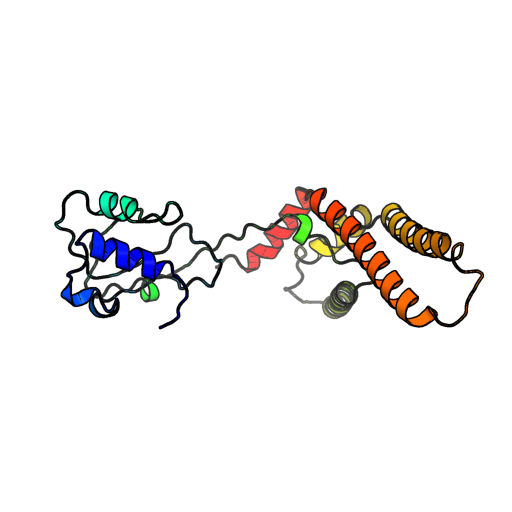CA . ILE A 1 196 ? 6.421 -8.947 -30.741 1.00 69.00 196 ILE A CA 1
ATOM 1585 C C . ILE A 1 196 ? 6.225 -8.887 -29.224 1.00 69.00 196 ILE A C 1
ATOM 1587 O O . ILE A 1 196 ? 7.184 -8.774 -28.462 1.00 69.00 196 ILE A O 1
ATOM 1591 N N . LYS A 1 197 ? 4.981 -9.039 -28.769 1.00 73.06 197 LYS A N 1
ATOM 1592 C CA . LYS A 1 197 ? 4.633 -9.051 -27.348 1.00 73.06 197 LYS A CA 1
ATOM 1593 C C . LYS A 1 197 ? 5.298 -10.203 -26.589 1.00 73.06 197 LYS A C 1
ATOM 1595 O O . LYS A 1 197 ? 5.736 -9.988 -25.460 1.00 73.06 197 LYS A O 1
ATOM 1600 N N . GLN A 1 198 ? 5.407 -11.400 -27.174 1.00 75.06 198 GLN A N 1
ATOM 1601 C CA . GLN A 1 198 ? 6.126 -12.515 -26.541 1.00 75.06 198 GLN A CA 1
ATOM 1602 C C . GLN A 1 198 ? 7.617 -12.216 -26.380 1.00 75.06 198 GLN A C 1
ATOM 1604 O O . GLN A 1 198 ? 8.165 -12.434 -25.298 1.00 75.06 198 GLN A O 1
ATOM 1609 N N . ILE A 1 199 ? 8.247 -11.646 -27.409 1.00 72.44 199 ILE A N 1
ATOM 1610 C CA . ILE A 1 199 ? 9.655 -11.243 -27.349 1.00 72.44 199 ILE A CA 1
ATOM 1611 C C . ILE A 1 199 ? 9.848 -10.180 -26.262 1.00 72.44 199 ILE A C 1
ATOM 1613 O O . ILE A 1 199 ? 10.695 -10.338 -25.387 1.00 72.44 199 ILE A O 1
ATOM 1617 N N . GLU A 1 200 ? 9.018 -9.133 -26.227 1.00 73.56 200 GLU A N 1
ATOM 1618 C CA . GLU A 1 200 ? 9.087 -8.120 -25.167 1.00 73.56 200 GLU A CA 1
ATOM 1619 C C . GLU A 1 200 ? 8.926 -8.719 -23.763 1.00 73.56 200 GLU A C 1
ATOM 1621 O O . GLU A 1 200 ? 9.616 -8.306 -22.827 1.00 73.56 200 GLU A O 1
ATOM 1626 N N . LEU A 1 201 ? 8.023 -9.687 -23.590 1.00 79.69 201 LEU A N 1
ATOM 1627 C CA . LEU A 1 201 ? 7.834 -10.376 -22.314 1.00 79.69 201 LEU A CA 1
ATOM 1628 C C . LEU A 1 201 ? 9.078 -11.169 -21.909 1.00 79.69 201 LEU A C 1
ATOM 1630 O O . LEU A 1 201 ? 9.446 -11.155 -20.734 1.00 79.69 201 LEU A O 1
ATOM 1634 N N . GLU A 1 202 ? 9.740 -11.834 -22.851 1.00 78.00 202 GLU A N 1
ATOM 1635 C CA . GLU A 1 202 ? 10.982 -12.563 -22.600 1.00 78.00 202 GLU A CA 1
ATOM 1636 C C . GLU A 1 202 ? 12.120 -11.620 -22.187 1.00 78.00 202 GLU A C 1
ATOM 1638 O O . GLU A 1 202 ? 12.807 -11.870 -21.191 1.00 78.00 202 GLU A O 1
ATOM 1643 N N . ILE A 1 203 ? 12.255 -10.478 -22.868 1.00 74.75 203 ILE A N 1
ATOM 1644 C CA . ILE A 1 203 ? 13.197 -9.414 -22.496 1.00 74.75 203 ILE A CA 1
ATOM 1645 C C . ILE A 1 203 ? 12.924 -8.942 -21.063 1.00 74.75 203 ILE A C 1
ATOM 1647 O O . ILE A 1 203 ? 13.835 -8.893 -20.237 1.00 74.75 203 ILE A O 1
ATOM 1651 N N . ARG A 1 204 ? 11.662 -8.646 -20.731 1.00 81.00 204 ARG A N 1
ATOM 1652 C CA . ARG A 1 204 ? 11.269 -8.196 -19.384 1.00 81.00 204 ARG A CA 1
ATOM 1653 C C . ARG A 1 204 ? 11.567 -9.254 -18.319 1.00 81.00 204 ARG A C 1
ATOM 1655 O O . ARG A 1 204 ? 12.040 -8.914 -17.239 1.00 81.00 204 ARG A O 1
ATOM 1662 N N . ARG A 1 205 ? 11.329 -10.537 -18.609 1.00 82.00 205 ARG A N 1
ATOM 1663 C CA . ARG A 1 205 ? 11.581 -11.654 -17.678 1.00 82.00 205 ARG A CA 1
ATOM 1664 C C . ARG A 1 205 ? 13.066 -11.883 -17.409 1.00 82.00 205 ARG A C 1
ATOM 1666 O O . ARG A 1 205 ? 13.438 -12.191 -16.273 1.00 82.00 205 ARG A O 1
ATOM 1673 N N . THR A 1 206 ? 13.904 -11.753 -18.433 1.00 81.31 206 THR A N 1
ATOM 1674 C CA . THR A 1 206 ? 15.354 -11.990 -18.341 1.00 81.31 206 THR A CA 1
ATOM 1675 C C . THR A 1 206 ? 16.108 -10.790 -17.782 1.00 81.31 206 THR A C 1
ATOM 1677 O O . THR A 1 206 ? 17.145 -10.963 -17.146 1.00 81.31 206 THR A O 1
ATOM 1680 N N . TYR A 1 207 ? 15.565 -9.582 -17.937 1.00 82.69 207 TYR A N 1
ATOM 1681 C CA . TYR A 1 207 ? 16.219 -8.357 -17.503 1.00 82.69 207 TYR A CA 1
ATOM 1682 C C . TYR A 1 207 ? 16.523 -8.337 -16.000 1.00 82.69 207 TYR A C 1
ATOM 1684 O O . TYR A 1 207 ? 15.660 -8.552 -15.141 1.00 82.69 207 TYR A O 1
ATOM 1692 N N . ARG A 1 208 ? 17.777 -8.033 -15.673 1.00 82.81 208 ARG A N 1
ATOM 1693 C CA . ARG A 1 208 ? 18.245 -7.761 -14.315 1.00 82.81 208 ARG A CA 1
ATOM 1694 C C . ARG A 1 208 ? 18.911 -6.401 -14.329 1.00 82.81 208 ARG A C 1
ATOM 1696 O O . ARG A 1 208 ? 19.742 -6.121 -15.183 1.00 82.81 208 ARG A O 1
ATOM 1703 N N . ILE A 1 209 ? 18.491 -5.551 -13.402 1.00 84.38 209 ILE A N 1
ATOM 1704 C CA . ILE A 1 209 ? 19.009 -4.196 -13.322 1.00 84.38 209 ILE A CA 1
ATOM 1705 C C . ILE A 1 209 ? 20.443 -4.208 -12.790 1.00 84.38 209 ILE A C 1
ATOM 1707 O O . ILE A 1 209 ? 20.738 -4.929 -11.838 1.00 84.38 209 ILE A O 1
ATOM 1711 N N . SER A 1 210 ? 21.323 -3.416 -13.403 1.00 84.06 210 SER A N 1
ATOM 1712 C CA . SER A 1 210 ? 22.684 -3.218 -12.907 1.00 84.06 210 SER A CA 1
ATOM 1713 C C . SER A 1 210 ? 22.675 -2.391 -11.616 1.00 84.06 21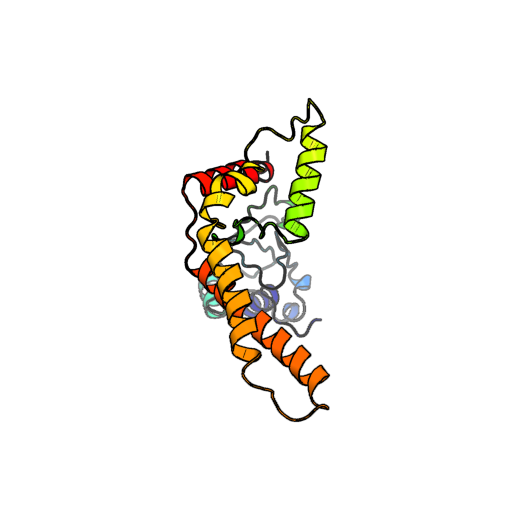0 SER A C 1
ATOM 1715 O O . SER A 1 210 ? 21.787 -1.564 -11.394 1.00 84.06 210 SER A O 1
ATOM 1717 N N . ASN A 1 211 ? 23.682 -2.581 -10.758 1.00 86.00 211 ASN A N 1
ATOM 1718 C CA . ASN A 1 211 ? 23.814 -1.798 -9.522 1.00 86.00 211 ASN A CA 1
ATOM 1719 C C . ASN A 1 211 ? 23.931 -0.293 -9.803 1.00 86.00 211 ASN A C 1
ATOM 1721 O O . ASN A 1 211 ? 23.367 0.516 -9.072 1.00 86.00 211 ASN A O 1
ATOM 1725 N N . GLU A 1 212 ? 24.619 0.073 -10.885 1.00 81.81 212 GLU A N 1
ATOM 1726 C CA . GLU A 1 212 ? 24.765 1.460 -11.320 1.00 81.81 212 GLU A CA 1
ATOM 1727 C C . GLU A 1 212 ? 23.414 2.082 -11.695 1.00 81.81 212 GLU A C 1
ATOM 1729 O O . GLU A 1 212 ? 23.045 3.131 -11.167 1.00 81.81 212 GLU A O 1
ATOM 1734 N N . ARG A 1 213 ? 22.624 1.398 -12.532 1.00 77.75 213 ARG A N 1
ATOM 1735 C CA . ARG A 1 213 ? 21.290 1.868 -12.922 1.00 77.75 213 ARG A CA 1
ATOM 1736 C C . ARG A 1 213 ? 20.339 1.935 -11.734 1.00 77.75 213 ARG A C 1
ATOM 1738 O O . ARG A 1 213 ? 19.560 2.877 -11.621 1.00 77.75 213 ARG A O 1
ATOM 1745 N N . LEU A 1 214 ? 20.404 0.954 -10.834 1.00 84.25 214 LEU A N 1
ATOM 1746 C CA . LEU A 1 214 ? 19.605 0.956 -9.612 1.00 84.25 214 LEU A CA 1
ATOM 1747 C C . LEU A 1 214 ? 19.933 2.165 -8.730 1.00 84.25 214 LEU A C 1
ATOM 1749 O O . LEU A 1 214 ? 19.020 2.772 -8.174 1.00 84.25 214 LEU A O 1
ATOM 1753 N N . GLN A 1 215 ? 21.210 2.532 -8.617 1.00 84.12 215 GLN A N 1
ATOM 1754 C CA . GLN A 1 215 ? 21.614 3.700 -7.844 1.00 84.12 215 GLN A CA 1
ATOM 1755 C C . GLN A 1 215 ? 21.105 5.000 -8.475 1.00 84.12 215 GLN A C 1
ATOM 1757 O O . GLN A 1 215 ? 20.537 5.822 -7.765 1.00 84.12 215 GLN A O 1
ATOM 1762 N N . LEU A 1 216 ? 21.189 5.132 -9.803 1.00 78.88 216 LEU A N 1
ATOM 1763 C CA . LEU A 1 216 ? 20.619 6.275 -10.527 1.00 78.88 216 LEU A CA 1
ATOM 1764 C C . LEU A 1 216 ? 19.115 6.429 -10.279 1.00 78.88 216 LEU A C 1
ATOM 1766 O O . LEU A 1 216 ? 18.637 7.539 -10.064 1.00 78.88 216 LEU A O 1
ATOM 1770 N N . ILE A 1 217 ? 18.375 5.316 -10.265 1.00 81.00 217 ILE A N 1
ATOM 1771 C CA . ILE A 1 217 ? 16.947 5.320 -9.927 1.00 81.00 217 ILE A CA 1
ATOM 1772 C C . ILE A 1 217 ? 16.736 5.769 -8.491 1.00 81.00 217 ILE A C 1
ATOM 1774 O O . ILE A 1 217 ? 15.901 6.625 -8.242 1.00 81.00 217 ILE A O 1
ATOM 1778 N N . ARG A 1 218 ? 17.480 5.219 -7.533 1.00 83.81 218 ARG A N 1
ATOM 1779 C CA . ARG A 1 218 ? 17.342 5.629 -6.131 1.00 83.81 218 ARG A CA 1
ATOM 1780 C C . ARG A 1 218 ? 17.601 7.117 -5.965 1.00 83.81 218 ARG A C 1
ATOM 1782 O O . ARG A 1 218 ? 16.808 7.793 -5.328 1.00 83.81 218 ARG A O 1
ATOM 1789 N N . ASP A 1 219 ? 18.656 7.630 -6.587 1.00 82.31 219 ASP A N 1
ATOM 1790 C CA . ASP A 1 219 ? 18.988 9.048 -6.520 1.00 82.31 219 ASP A CA 1
ATOM 1791 C C . ASP A 1 219 ? 17.926 9.928 -7.188 1.00 82.31 219 ASP A C 1
ATOM 1793 O O . ASP A 1 219 ? 17.620 10.993 -6.666 1.00 82.31 219 ASP A O 1
ATOM 1797 N N . ALA A 1 220 ? 17.320 9.463 -8.282 1.00 77.88 220 ALA A N 1
ATOM 1798 C CA . ALA A 1 220 ? 16.178 10.117 -8.915 1.00 77.88 220 ALA A CA 1
ATOM 1799 C C . ALA A 1 220 ? 14.937 10.148 -8.009 1.00 77.88 220 ALA A C 1
ATOM 1801 O O . ALA A 1 220 ? 14.232 11.146 -7.941 1.00 77.88 220 ALA A O 1
ATOM 1802 N N . PHE A 1 221 ? 14.663 9.066 -7.281 1.00 81.12 221 PHE A N 1
ATOM 1803 C CA . PHE A 1 221 ? 13.487 8.984 -6.414 1.00 81.12 221 PHE A CA 1
ATOM 1804 C C . PHE A 1 221 ? 13.661 9.693 -5.064 1.00 81.12 221 PHE A C 1
ATOM 1806 O O . PHE A 1 221 ? 12.659 9.912 -4.383 1.00 81.12 221 PHE A O 1
ATOM 1813 N N . LYS A 1 222 ? 14.878 10.125 -4.698 1.00 82.69 222 LYS A N 1
ATOM 1814 C CA . LYS A 1 222 ? 15.126 10.907 -3.472 1.00 82.69 222 LYS A CA 1
ATOM 1815 C C . LYS A 1 222 ? 14.295 12.184 -3.390 1.00 82.69 222 LYS A C 1
ATOM 1817 O O . LYS A 1 222 ? 13.977 12.607 -2.290 1.00 82.69 222 LYS A O 1
ATOM 1822 N N . ILE A 1 223 ? 13.882 12.769 -4.518 1.00 76.69 223 ILE A N 1
ATOM 1823 C CA . ILE A 1 223 ? 12.999 13.949 -4.522 1.00 76.69 223 ILE A CA 1
ATOM 1824 C C . ILE A 1 223 ? 11.627 13.678 -3.878 1.00 76.69 223 ILE A C 1
ATOM 1826 O O . ILE A 1 223 ? 10.928 14.614 -3.499 1.00 76.69 223 ILE A O 1
ATOM 1830 N N . PHE A 1 224 ? 11.223 12.406 -3.794 1.00 77.75 224 PHE A N 1
ATOM 1831 C CA . PHE A 1 224 ? 9.969 11.971 -3.181 1.00 77.75 224 PHE A CA 1
ATOM 1832 C C . PHE A 1 224 ? 10.145 11.513 -1.730 1.00 77.75 224 PHE A C 1
ATOM 1834 O O . PHE A 1 224 ? 9.146 11.272 -1.047 1.00 77.75 224 PHE A O 1
ATOM 1841 N N . GLU A 1 225 ? 11.384 11.377 -1.252 1.00 78.38 225 GLU A N 1
ATOM 1842 C CA . GLU A 1 225 ? 11.654 11.185 0.167 1.00 78.38 225 GLU A CA 1
ATOM 1843 C C . GLU A 1 225 ? 11.376 12.529 0.856 1.00 78.38 225 GLU A C 1
ATOM 1845 O O . GLU A 1 225 ? 11.953 13.555 0.501 1.00 78.38 225 GLU A O 1
ATOM 1850 N N . GLY A 1 226 ? 10.393 12.548 1.764 1.00 67.81 226 GLY A N 1
ATOM 1851 C CA . GLY A 1 226 ? 9.984 13.773 2.454 1.00 67.81 226 GLY A CA 1
ATOM 1852 C C . GLY A 1 226 ? 11.160 14.444 3.170 1.00 67.81 226 GLY A C 1
ATOM 1853 O O . GLY A 1 226 ? 12.043 13.758 3.679 1.00 67.81 226 GLY A O 1
ATOM 1854 N N . SER A 1 227 ? 11.149 15.780 3.189 1.00 56.38 227 SER A N 1
ATOM 1855 C CA . SER A 1 227 ? 12.119 16.626 3.901 1.00 56.38 227 SER A CA 1
ATOM 1856 C C . SER A 1 227 ? 12.113 16.409 5.408 1.00 56.38 227 SER A C 1
ATOM 1858 O O . SER A 1 227 ? 10.982 16.357 5.951 1.00 56.38 227 SER A O 1
#

InterPro domains:
  IPR001406 Pseudouridine synthase I, TruA [PTHR11142] (5-226)
  IPR020094 Pseudouridine synthase TruA/RsuA/RluB/E/F, N-terminal [G3DSA:3.30.70.580] (1-92)
  IPR020103 Pseudouridine synthase, catalytic domain superfamily [SSF55120] (3-226)

Organism: Pneumocystis carinii (NCBI:txid4754)

Secondary structure (DSSP, 8-state):
--SS--HHHHHHHHHHHTTSS-GGGTT-TTTTT-EES-PPPTT---S---EE------STTHHHHHHHHS-TT----------TT--TTTS-----------GGGGSPPPTTSHHHHHHHHHHHHHHTSTT-TT-SSSTTHHHHSSHHHHT-HHHHHHHHHHHHHHHHTTTTS-SS-TT-HHHHHHHHHHHHHHHHHHHHHHHHHH----HHHHHHHHHHHGGGS--

Foldseek 3Di:
DDPDDDLVLLLLVLLVVLQFDDPVCSVDQVSFVKAWQDDDDPPDDDPDIDIDGRTDPPDPPSQVSSQVSHDPRDHDPDDDDDDPPDHNNVPDPDDDDDDDDQPLVLAAPDCPDPVNVVLVVVVVVVVVDPDDPVPPDQVNCSRPVCNCVLCPPVNVVVLVVVLVVLVVVPVVPDPDDPDCPPVVVVVSVVVNVVVVVVVVVVSSVPDDDDPVSVVSVVVVCVVVVDD

pLDDT: mean 77.04, std 18.15, range [40.75, 98.06]

Sequence (227 aa):
NDPNRTIEGDLFRAFVDTGGIAEMNADDPKKSSLNRAARTDRGVHAACNVLSLKLIIEQPNLLERINEALPETIRVWGISRTLKSFNPRTFCEARIYEYLVPSYVFIPPYPMTQLAQRITKHREMINCIENSEWINGNEYLLYCKDAKDIWSDERIQHLEKMINESSTSIENVDEKNGETSNISSQFQEHLEKEKIKQIELEIRRTYRISNERLQLIRDAFKIFEGS